Protein AF-A0A2S7Q384-F1 (afdb_monomer_lite)

Structure (mmCIF, N/CA/C/O backbone):
data_AF-A0A2S7Q384-F1
#
_entry.id   AF-A0A2S7Q384-F1
#
loop_
_atom_site.group_PDB
_atom_site.id
_atom_site.type_symbol
_atom_site.label_atom_id
_atom_site.label_alt_id
_atom_site.label_comp_id
_atom_site.label_asym_id
_atom_site.label_entity_id
_atom_site.label_seq_id
_atom_site.pdbx_PDB_ins_code
_atom_site.Cartn_x
_atom_site.Cartn_y
_atom_site.Cartn_z
_atom_site.occupancy
_atom_site.B_iso_or_equiv
_atom_site.auth_seq_id
_atom_site.auth_comp_id
_atom_site.auth_asym_id
_atom_site.auth_atom_id
_atom_site.pdbx_PDB_model_num
ATOM 1 N N . MET A 1 1 ? -11.578 34.210 -74.629 1.00 34.97 1 MET A N 1
ATOM 2 C CA . MET A 1 1 ? -10.850 32.999 -74.192 1.00 34.97 1 MET A CA 1
ATOM 3 C C . MET A 1 1 ? -10.971 32.936 -72.674 1.00 34.97 1 MET A C 1
ATOM 5 O O . MET A 1 1 ? -10.303 33.712 -72.019 1.00 34.97 1 MET A O 1
ATOM 9 N N . ALA A 1 2 ? -11.905 32.244 -72.019 1.00 35.28 2 ALA A N 1
ATOM 10 C CA . ALA A 1 2 ? -12.585 30.982 -72.323 1.00 35.28 2 ALA A CA 1
ATOM 11 C C . ALA A 1 2 ? -11.613 29.842 -72.667 1.00 35.28 2 ALA A C 1
ATOM 13 O O . ALA A 1 2 ? -10.818 30.012 -73.586 1.00 35.28 2 ALA A O 1
ATOM 14 N N . ALA A 1 3 ? -11.792 28.702 -71.980 1.00 29.25 3 ALA A N 1
ATOM 15 C CA . ALA A 1 3 ? -11.009 27.453 -72.006 1.00 29.25 3 ALA A CA 1
ATOM 16 C C . ALA A 1 3 ? -9.725 27.509 -71.153 1.00 29.25 3 ALA A C 1
ATOM 18 O O . ALA A 1 3 ? -8.989 28.478 -71.227 1.00 29.25 3 ALA A O 1
ATOM 19 N N . ALA A 1 4 ? -9.354 26.548 -70.310 1.00 38.50 4 ALA A N 1
ATOM 20 C CA . ALA A 1 4 ? -9.894 25.260 -69.875 1.00 38.50 4 ALA A CA 1
ATOM 21 C C . ALA A 1 4 ? -9.127 24.929 -68.570 1.00 38.50 4 ALA A C 1
ATOM 23 O O . ALA A 1 4 ? -7.940 25.213 -68.480 1.00 38.50 4 ALA A O 1
ATOM 24 N N . LEU A 1 5 ? -9.753 24.466 -67.489 1.00 33.03 5 LEU A N 1
ATOM 25 C CA . LEU A 1 5 ? -9.789 23.041 -67.151 1.00 33.03 5 LEU A CA 1
ATOM 26 C C . LEU A 1 5 ? -10.825 22.831 -66.035 1.00 33.03 5 LEU A C 1
ATOM 28 O O . LEU A 1 5 ? -10.629 23.214 -64.884 1.00 33.03 5 LEU A O 1
ATOM 32 N N . LYS A 1 6 ? -11.954 22.228 -66.409 1.00 38.75 6 LYS A N 1
ATOM 33 C CA . LYS A 1 6 ? -12.911 21.575 -65.510 1.00 38.75 6 LYS A CA 1
ATOM 34 C C . LYS A 1 6 ? -12.649 20.064 -65.551 1.00 38.75 6 LYS A C 1
ATOM 36 O O . LYS A 1 6 ? -12.273 19.543 -66.597 1.00 38.75 6 LYS A O 1
ATOM 41 N N . SER A 1 7 ? -13.039 19.393 -64.465 1.00 39.50 7 SER A N 1
ATOM 42 C CA . SER A 1 7 ? -13.135 17.934 -64.244 1.00 39.50 7 SER A CA 1
ATOM 43 C C . SER A 1 7 ? -11.845 17.288 -63.714 1.00 39.50 7 SER A C 1
ATOM 45 O O . SER A 1 7 ? -10.774 17.531 -64.241 1.00 39.50 7 SER A O 1
ATOM 47 N N . ALA A 1 8 ? -11.864 16.524 -62.620 1.00 41.62 8 ALA A N 1
ATOM 48 C CA . ALA A 1 8 ? -12.876 15.539 -62.256 1.00 41.62 8 ALA A CA 1
ATOM 49 C C . ALA A 1 8 ? -13.201 15.519 -60.748 1.00 41.62 8 ALA A C 1
ATOM 51 O O . ALA A 1 8 ? -12.332 15.298 -59.912 1.00 41.62 8 ALA A O 1
ATOM 52 N N . LEU A 1 9 ? -14.485 15.667 -60.419 1.00 40.91 9 LEU A N 1
ATOM 53 C CA . LEU A 1 9 ? -15.070 15.123 -59.194 1.00 40.91 9 LEU A CA 1
ATOM 54 C C . LEU A 1 9 ? -16.281 14.267 -59.615 1.00 40.91 9 LEU A C 1
ATOM 56 O O . LEU A 1 9 ? -17.056 14.726 -60.462 1.00 40.91 9 LEU A O 1
ATOM 60 N N . PRO A 1 10 ? -16.437 13.037 -59.087 1.00 40.50 10 PRO A N 1
ATOM 61 C CA . PRO A 1 10 ? -17.539 12.135 -59.425 1.00 40.50 10 PRO A CA 1
ATOM 62 C C . PRO A 1 10 ? -18.911 12.782 -59.185 1.00 40.50 10 PRO A C 1
ATOM 64 O O . PRO A 1 10 ? -19.118 13.483 -58.193 1.00 40.50 10 PRO A O 1
ATOM 67 N N . SER A 1 11 ? -19.873 12.522 -60.073 1.00 47.84 11 SER A N 1
ATOM 68 C CA . SER A 1 11 ? -21.216 13.131 -60.079 1.00 47.84 11 SER A CA 1
ATOM 69 C C . SER A 1 11 ? -22.083 12.821 -58.850 1.00 47.84 11 SER A C 1
ATOM 71 O O . SER A 1 11 ? -23.156 13.400 -58.712 1.00 47.84 11 SER A O 1
ATOM 73 N N . HIS A 1 12 ? -21.621 11.961 -57.944 1.00 47.84 12 HIS A N 1
ATOM 74 C CA . HIS A 1 12 ? -22.330 11.554 -56.726 1.00 47.84 12 HIS A CA 1
ATOM 75 C C . HIS A 1 12 ? -22.085 12.505 -55.538 1.00 47.84 12 HIS A C 1
ATOM 77 O O . HIS A 1 12 ? -22.701 12.339 -54.493 1.00 47.84 12 HIS A O 1
ATOM 83 N N . LEU A 1 13 ? -21.185 13.491 -55.683 1.00 40.47 13 LEU A N 1
ATOM 84 C CA . LEU A 1 13 ? -20.777 14.420 -54.615 1.00 40.47 13 LEU A CA 1
ATOM 85 C C . LEU A 1 13 ? -21.256 15.867 -54.818 1.00 40.47 13 LEU A C 1
ATOM 87 O O . LEU A 1 13 ? -20.765 16.780 -54.156 1.00 40.47 13 LEU A O 1
ATOM 91 N N . LYS A 1 14 ? -22.216 16.120 -55.716 1.00 37.66 14 LYS A N 1
ATOM 92 C CA . LYS A 1 14 ? -22.874 17.434 -55.746 1.00 37.66 14 LYS A CA 1
ATOM 93 C C . LYS A 1 14 ? -23.915 17.500 -54.624 1.00 37.66 14 LYS A C 1
ATOM 95 O O . LYS A 1 14 ? -24.820 16.667 -54.632 1.00 37.66 14 LYS A O 1
ATOM 100 N N . PRO A 1 15 ? -23.842 18.472 -53.697 1.00 39.16 15 PRO A N 1
ATOM 101 C CA . PRO A 1 15 ? -24.920 18.679 -52.743 1.00 39.16 15 PRO A CA 1
ATOM 102 C C . PRO A 1 15 ? -26.176 19.085 -53.520 1.00 39.16 15 PRO A C 1
ATOM 104 O O . PRO A 1 15 ? -26.143 20.003 -54.344 1.00 39.16 15 PRO A O 1
ATOM 107 N N . SER A 1 16 ? -27.268 18.355 -53.304 1.00 38.81 16 SER A N 1
ATOM 108 C CA . SER A 1 16 ? -28.582 18.686 -53.844 1.00 38.81 16 SER A CA 1
ATOM 109 C C . SER A 1 16 ? -28.988 20.084 -53.380 1.00 38.81 16 SER A C 1
ATOM 111 O O . SER A 1 16 ? -28.884 20.416 -52.200 1.00 38.81 16 SER A O 1
ATOM 113 N N . SER A 1 17 ? -29.435 20.898 -54.331 1.00 37.06 17 SER A N 1
ATOM 114 C CA . SER A 1 17 ? -29.968 22.242 -54.131 1.00 37.06 17 SER A CA 1
ATOM 115 C C . SER A 1 17 ? -31.044 22.291 -53.041 1.00 37.06 17 SER A C 1
ATOM 117 O O . SER A 1 17 ? -31.947 21.457 -53.007 1.00 37.06 17 SER A O 1
ATOM 119 N N . LEU A 1 18 ? -30.923 23.311 -52.194 1.00 35.56 18 LEU A N 1
ATOM 120 C CA . LEU A 1 18 ? -31.801 23.687 -51.089 1.00 35.56 18 LEU A CA 1
ATOM 121 C C . LEU A 1 18 ? -33.293 23.722 -51.465 1.00 35.56 18 LEU A C 1
ATOM 123 O O . LEU A 1 18 ? -33.673 24.333 -52.463 1.00 35.56 18 LEU A O 1
ATOM 127 N N . SER A 1 19 ? -34.131 23.159 -50.591 1.00 32.69 19 SER A N 1
ATOM 128 C CA . SER A 1 19 ? -35.531 23.574 -50.424 1.00 32.69 19 SER A CA 1
ATOM 129 C C . SER A 1 19 ? -35.573 24.682 -49.360 1.00 32.69 19 SER A C 1
ATOM 131 O O . SER A 1 19 ? -34.964 24.501 -48.305 1.00 32.69 19 SER A O 1
ATOM 133 N N . PRO A 1 20 ? -36.236 25.830 -49.584 1.00 39.28 20 PRO A N 1
ATOM 134 C CA . PRO A 1 20 ? -36.119 26.990 -48.703 1.00 39.28 20 PRO A CA 1
ATOM 135 C C . PRO A 1 20 ? -37.174 26.974 -47.586 1.00 39.28 20 PRO A C 1
ATOM 137 O O . PRO A 1 20 ? -37.930 27.927 -47.481 1.00 39.28 20 PRO A O 1
ATOM 140 N N . ASN A 1 21 ? -37.267 25.894 -46.798 1.00 41.91 21 ASN A N 1
ATOM 141 C CA . ASN A 1 21 ? -38.135 25.816 -45.607 1.00 41.91 21 ASN A CA 1
ATOM 142 C C . ASN A 1 21 ? -37.710 24.654 -44.682 1.00 41.91 21 ASN A C 1
ATOM 144 O O . ASN A 1 21 ? -38.293 23.574 -44.733 1.00 41.91 21 ASN A O 1
ATOM 148 N N . GLY A 1 22 ? -36.693 24.865 -43.843 1.00 34.91 22 GLY A N 1
ATOM 149 C CA . GLY A 1 22 ? -36.295 23.916 -42.796 1.00 34.91 22 GLY A CA 1
ATOM 150 C C . GLY A 1 22 ? -35.683 24.647 -41.602 1.00 34.91 22 GLY A C 1
ATOM 151 O O . GLY A 1 22 ? -34.798 25.480 -41.786 1.00 34.91 22 GLY A O 1
ATOM 152 N N . ASP A 1 23 ? -36.207 24.373 -40.407 1.00 36.00 23 ASP A N 1
ATOM 153 C CA . ASP A 1 23 ? -35.893 25.036 -39.137 1.00 36.00 23 ASP A CA 1
ATOM 154 C C . ASP A 1 23 ? -34.387 25.053 -38.780 1.00 36.00 23 ASP A C 1
ATOM 156 O O . ASP A 1 23 ? -33.686 24.066 -39.016 1.00 36.00 23 ASP A O 1
ATOM 160 N N . PRO A 1 24 ? -33.869 26.097 -38.094 1.00 36.78 24 PRO A N 1
ATOM 161 C CA . PRO A 1 24 ? -32.458 26.176 -37.685 1.00 36.78 24 PRO A CA 1
ATOM 162 C C . PRO A 1 24 ? -32.036 25.170 -36.592 1.00 36.78 24 PRO A C 1
ATOM 164 O O . PRO A 1 24 ? -30.887 25.191 -36.150 1.00 36.78 24 PRO A O 1
ATOM 167 N N . ALA A 1 25 ? -32.942 24.311 -36.118 1.00 38.09 25 ALA A N 1
ATOM 168 C CA . ALA A 1 25 ? -32.738 23.446 -34.954 1.00 38.09 25 ALA A CA 1
ATOM 169 C C . ALA A 1 25 ? -32.161 22.049 -35.275 1.00 38.09 25 ALA A C 1
ATOM 171 O O . ALA A 1 25 ? -31.923 21.265 -34.358 1.00 38.09 25 ALA A O 1
ATOM 172 N N . GLU A 1 26 ? -31.893 21.716 -36.543 1.00 33.88 26 GLU A N 1
ATOM 173 C CA . GLU A 1 26 ? -31.463 20.359 -36.936 1.00 33.88 26 GLU A CA 1
ATOM 174 C C . GLU A 1 26 ? -29.933 20.141 -36.966 1.00 33.88 26 GLU A C 1
ATOM 176 O O . GLU A 1 26 ? -29.450 19.085 -37.371 1.00 33.88 26 GLU A O 1
ATOM 181 N N . PHE A 1 27 ? -29.142 21.105 -36.481 1.00 33.69 27 PHE A N 1
ATOM 182 C CA . PHE A 1 27 ? -27.684 20.975 -36.309 1.00 33.69 27 PHE A CA 1
ATOM 183 C C . PHE A 1 27 ? -27.268 20.643 -34.864 1.00 33.69 27 PHE A C 1
ATOM 185 O O . PHE A 1 27 ? -26.170 20.981 -34.415 1.00 33.69 27 PHE A O 1
ATOM 192 N N . ALA A 1 28 ? -28.114 19.929 -34.118 1.00 36.56 28 ALA A N 1
ATOM 193 C CA . ALA A 1 28 ? -27.661 19.245 -32.913 1.00 36.56 28 ALA A CA 1
ATOM 194 C C . ALA A 1 28 ? -26.653 18.157 -33.323 1.00 36.56 28 ALA A C 1
ATOM 196 O O . ALA A 1 28 ? -26.997 17.205 -34.022 1.00 36.56 28 ALA A O 1
ATOM 197 N N . ARG A 1 29 ? -25.386 18.333 -32.922 1.00 39.19 29 ARG A N 1
ATOM 198 C CA . ARG A 1 29 ? -24.268 17.398 -33.126 1.00 39.19 29 ARG A CA 1
ATOM 199 C C . ARG A 1 29 ? -24.720 15.949 -32.898 1.00 39.19 29 ARG A C 1
ATOM 201 O O . ARG A 1 29 ? -24.776 15.490 -31.760 1.00 39.19 29 ARG A O 1
ATOM 208 N N . LYS A 1 30 ? -24.983 15.205 -33.977 1.00 35.94 30 LYS A N 1
ATOM 209 C CA . LYS A 1 30 ? -25.074 13.743 -33.924 1.00 35.94 30 LYS A CA 1
ATOM 210 C C . LYS A 1 30 ? -23.694 13.229 -33.529 1.00 35.94 30 LYS A C 1
ATOM 212 O O . LYS A 1 30 ? -22.782 13.173 -34.350 1.00 35.94 30 LYS A O 1
ATOM 217 N N . HIS A 1 31 ? -23.534 12.897 -32.253 1.00 41.28 31 HIS A N 1
ATOM 218 C CA . HIS A 1 31 ? -22.408 12.115 -31.770 1.00 41.28 31 HIS A CA 1
ATOM 219 C C . HIS A 1 31 ? -22.480 10.766 -32.496 1.00 41.28 31 HIS A C 1
ATOM 221 O O . HIS A 1 31 ? -23.307 9.917 -32.166 1.00 41.28 31 HIS A O 1
ATOM 227 N N . HIS A 1 32 ? -21.678 10.585 -33.546 1.00 44.59 32 HIS A N 1
ATOM 228 C CA . HIS A 1 32 ? -21.517 9.275 -34.161 1.00 44.59 32 HIS A CA 1
ATOM 229 C C . HIS A 1 32 ? -20.889 8.355 -33.110 1.00 44.59 32 HIS A C 1
ATOM 231 O O . HIS A 1 32 ? -19.699 8.454 -32.815 1.00 44.59 32 HIS A O 1
ATOM 237 N N . GLY A 1 33 ? -21.706 7.489 -32.506 1.00 54.97 33 GLY A N 1
ATOM 238 C CA . GLY A 1 33 ? -21.210 6.368 -31.717 1.00 54.97 33 GLY A CA 1
ATOM 239 C C . GLY A 1 33 ? -20.268 5.522 -32.574 1.00 54.97 33 GLY A C 1
ATOM 240 O O . GLY A 1 33 ? -20.494 5.365 -33.778 1.00 54.97 33 GLY A O 1
ATOM 241 N N . LYS A 1 34 ? -19.186 5.015 -31.970 1.00 60.91 34 LYS A N 1
ATOM 242 C CA . LYS A 1 34 ? -18.201 4.170 -32.661 1.00 60.91 34 LYS A CA 1
ATOM 243 C C . LYS A 1 34 ? -18.922 3.015 -33.369 1.00 60.91 34 LYS A C 1
ATOM 245 O O . LYS A 1 34 ? -19.741 2.326 -32.763 1.00 60.91 34 LYS A O 1
ATOM 250 N N . THR A 1 35 ? -18.631 2.799 -34.651 1.00 63.47 35 THR A N 1
ATOM 251 C CA . THR A 1 35 ? -19.214 1.684 -35.410 1.00 63.47 35 THR A CA 1
ATOM 252 C C . THR A 1 35 ? -18.728 0.346 -34.847 1.00 63.47 35 THR A C 1
ATOM 254 O O . THR A 1 35 ? -17.640 0.258 -34.275 1.00 63.47 35 THR A O 1
ATOM 257 N N . GLN A 1 36 ? -19.497 -0.731 -35.039 1.00 59.66 36 GLN A N 1
ATOM 258 C CA . GLN A 1 36 ? -19.074 -2.073 -34.614 1.00 59.66 36 GLN A CA 1
ATOM 259 C C . GLN A 1 36 ? -17.728 -2.490 -35.230 1.00 59.66 36 GLN A C 1
ATOM 261 O O . GLN A 1 36 ? -16.917 -3.124 -34.562 1.00 59.66 36 GLN A O 1
ATOM 266 N N . SER A 1 37 ? -17.450 -2.069 -36.468 1.00 58.56 37 SER A N 1
ATOM 267 C CA . SER A 1 37 ? -16.159 -2.287 -37.128 1.00 58.56 37 SER A CA 1
ATOM 268 C C . SER A 1 37 ? -15.010 -1.523 -36.462 1.00 58.56 37 SER A C 1
ATOM 270 O O . SER A 1 37 ? -13.927 -2.081 -36.301 1.00 58.56 37 SER A O 1
ATOM 272 N N . HIS A 1 38 ? -15.243 -0.285 -36.012 1.00 60.91 38 HIS A N 1
ATOM 273 C CA . HIS A 1 38 ? -14.255 0.498 -35.266 1.00 60.91 38 HIS A CA 1
ATOM 274 C C . HIS A 1 38 ? -13.953 -0.136 -33.904 1.00 60.91 38 HIS A C 1
ATOM 276 O O . HIS A 1 38 ? -12.792 -0.271 -33.529 1.00 60.91 38 HIS A O 1
ATOM 282 N N . MET A 1 39 ? -14.987 -0.600 -33.194 1.00 60.81 39 MET A N 1
ATOM 283 C CA . MET A 1 39 ? -14.816 -1.304 -31.920 1.00 60.81 39 MET A CA 1
ATOM 284 C C . MET A 1 39 ? -14.080 -2.643 -32.091 1.00 60.81 39 MET A C 1
ATOM 286 O O . MET A 1 39 ? -13.195 -2.962 -31.302 1.00 60.81 39 MET A O 1
ATOM 290 N N . ALA A 1 40 ? -14.386 -3.418 -33.137 1.00 60.59 40 ALA A N 1
ATOM 291 C CA . ALA A 1 40 ? -13.696 -4.678 -33.428 1.00 60.59 40 ALA A CA 1
ATOM 292 C C . ALA A 1 40 ? -12.212 -4.472 -33.791 1.00 60.59 40 ALA A C 1
ATOM 294 O O . ALA A 1 40 ? -11.350 -5.240 -33.353 1.00 60.59 40 ALA A O 1
ATOM 295 N N . PHE A 1 41 ? -11.897 -3.415 -34.544 1.00 61.69 41 PHE A N 1
ATOM 296 C CA . PHE A 1 41 ? -10.522 -3.039 -34.873 1.00 61.69 41 PHE A CA 1
ATOM 297 C C . PHE A 1 41 ? -9.731 -2.578 -33.634 1.00 61.69 41 PHE A C 1
ATOM 299 O O . PHE A 1 41 ? -8.599 -3.017 -33.421 1.00 61.69 41 PHE A O 1
ATOM 306 N N . GLU A 1 42 ? -10.330 -1.754 -32.770 1.00 65.50 42 GLU A N 1
ATOM 307 C CA . GLU A 1 42 ? -9.724 -1.339 -31.494 1.00 65.50 42 GLU A CA 1
ATOM 308 C C . GLU A 1 42 ? -9.506 -2.533 -30.544 1.00 65.50 42 GLU A C 1
ATOM 310 O O . GLU A 1 42 ? -8.449 -2.658 -29.924 1.00 65.50 42 GLU A O 1
ATOM 315 N N . ASN A 1 43 ? -10.448 -3.474 -30.481 1.00 70.69 43 ASN A N 1
ATOM 316 C CA . ASN A 1 43 ? -10.307 -4.684 -29.663 1.00 70.69 43 ASN A CA 1
ATOM 317 C C . ASN A 1 43 ? -9.204 -5.622 -30.186 1.00 70.69 43 ASN A C 1
ATOM 319 O O . ASN A 1 43 ? -8.472 -6.235 -29.411 1.00 70.69 43 ASN A O 1
ATOM 323 N N . THR A 1 44 ? -9.040 -5.718 -31.506 1.00 73.75 44 THR A N 1
ATOM 324 C CA . THR A 1 44 ? -7.972 -6.533 -32.103 1.00 73.75 44 THR A CA 1
ATOM 325 C C . THR A 1 44 ? -6.598 -5.896 -31.868 1.00 73.75 44 THR A C 1
ATOM 327 O O . THR A 1 44 ? -5.659 -6.583 -31.466 1.00 73.75 44 THR A O 1
ATOM 330 N N . SER A 1 45 ? -6.472 -4.576 -32.044 1.00 76.69 45 SER A N 1
ATOM 331 C CA . SER A 1 45 ? -5.203 -3.862 -31.833 1.00 76.69 45 SER A CA 1
ATOM 332 C C . SER A 1 45 ? -4.757 -3.859 -30.367 1.00 76.69 45 SER A C 1
ATOM 334 O O . SER A 1 45 ? -3.577 -4.065 -30.083 1.00 76.69 45 SER A O 1
ATOM 336 N N . THR A 1 46 ? -5.694 -3.725 -29.424 1.00 83.25 46 THR A N 1
ATOM 337 C CA . THR A 1 46 ? -5.417 -3.862 -27.983 1.00 83.25 46 THR A CA 1
ATOM 338 C C . THR A 1 46 ? -4.946 -5.267 -27.610 1.00 83.25 46 THR A C 1
ATOM 340 O O . THR A 1 46 ? -3.993 -5.401 -26.841 1.00 83.25 46 THR A O 1
ATOM 343 N N . SER A 1 47 ? -5.537 -6.317 -28.191 1.00 84.25 47 SER A N 1
ATOM 344 C CA . SER A 1 47 ? -5.091 -7.698 -27.968 1.00 84.25 47 SER A CA 1
ATOM 345 C C . SER A 1 47 ? -3.663 -7.942 -28.471 1.00 84.25 47 SER A C 1
ATOM 347 O O . SER A 1 47 ? -2.875 -8.600 -27.789 1.00 84.25 47 SER A O 1
ATOM 349 N N . VAL A 1 48 ? -3.305 -7.403 -29.642 1.00 88.50 48 VAL A N 1
ATOM 350 C CA . VAL A 1 48 ? -1.946 -7.536 -30.199 1.00 88.50 48 VAL A CA 1
ATOM 351 C C . VAL A 1 48 ? -0.926 -6.806 -29.325 1.00 88.50 48 VAL A C 1
ATOM 353 O O . VAL A 1 48 ? 0.094 -7.392 -28.964 1.00 88.50 48 VAL A O 1
ATOM 356 N N . ALA A 1 49 ? -1.220 -5.567 -28.922 1.00 89.25 49 ALA A N 1
ATOM 357 C CA . ALA A 1 49 ? -0.346 -4.792 -28.039 1.00 89.25 49 ALA A CA 1
ATOM 358 C C . ALA A 1 49 ? -0.130 -5.489 -26.683 1.00 89.25 49 ALA A C 1
ATOM 360 O O . ALA A 1 49 ? 0.993 -5.548 -26.184 1.00 89.25 49 ALA A O 1
ATOM 361 N N . ALA A 1 50 ? -1.183 -6.080 -26.107 1.00 91.75 50 ALA A N 1
ATOM 362 C CA . ALA A 1 50 ? -1.070 -6.863 -24.880 1.00 91.75 50 ALA A CA 1
ATOM 363 C C . ALA A 1 50 ? -0.176 -8.102 -25.067 1.00 91.75 50 ALA A C 1
ATOM 365 O O . ALA A 1 50 ? 0.680 -8.370 -24.228 1.00 91.75 50 ALA A O 1
ATOM 366 N N . SER A 1 51 ? -0.315 -8.841 -26.172 1.00 93.75 51 SER A N 1
ATOM 367 C CA . SER A 1 51 ? 0.548 -10.000 -26.443 1.00 93.75 51 SER A CA 1
ATOM 368 C C . SER A 1 51 ? 2.019 -9.606 -26.606 1.00 93.75 51 SER A C 1
ATOM 370 O O . SER A 1 51 ? 2.890 -10.267 -26.043 1.00 93.75 51 SER A O 1
ATOM 372 N N . GLN A 1 52 ? 2.302 -8.512 -27.319 1.00 94.44 52 GLN A N 1
ATOM 373 C CA . GLN A 1 52 ? 3.667 -8.001 -27.466 1.00 94.44 52 GLN A CA 1
ATOM 374 C C . GLN A 1 52 ? 4.268 -7.589 -26.119 1.00 94.44 52 GLN A C 1
ATOM 376 O O . GLN A 1 52 ? 5.408 -7.948 -25.827 1.00 94.44 52 GLN A O 1
ATOM 381 N N . MET A 1 53 ? 3.488 -6.904 -25.277 1.00 95.38 53 MET A N 1
ATOM 382 C CA . MET A 1 53 ? 3.907 -6.550 -23.922 1.00 95.38 53 MET A CA 1
ATOM 383 C C . MET A 1 53 ? 4.211 -7.797 -23.086 1.00 95.38 53 MET A C 1
ATOM 385 O O . MET A 1 53 ? 5.273 -7.871 -22.482 1.00 95.38 53 MET A O 1
ATOM 389 N N . ARG A 1 54 ? 3.329 -8.807 -23.092 1.00 95.62 54 ARG A N 1
ATOM 390 C CA . ARG A 1 54 ? 3.541 -10.069 -22.362 1.00 95.62 54 ARG A CA 1
ATOM 391 C C . ARG A 1 54 ? 4.871 -10.720 -22.744 1.00 95.62 54 ARG A C 1
ATOM 393 O O . ARG A 1 54 ? 5.644 -11.087 -21.868 1.00 95.62 54 ARG A O 1
ATOM 400 N N . ASN A 1 55 ? 5.156 -10.810 -24.041 1.00 95.44 55 ASN A N 1
ATOM 401 C CA . ASN A 1 55 ? 6.404 -11.394 -24.529 1.00 95.44 55 ASN A CA 1
ATOM 402 C C . ASN A 1 55 ? 7.627 -10.575 -24.087 1.00 95.44 55 ASN A C 1
ATOM 404 O O . ASN A 1 55 ? 8.630 -11.149 -23.676 1.00 95.44 55 ASN A O 1
ATOM 408 N N . ALA A 1 56 ? 7.543 -9.242 -24.131 1.00 95.81 56 ALA A N 1
ATOM 409 C CA . ALA A 1 56 ? 8.626 -8.372 -23.677 1.00 95.81 56 ALA A CA 1
ATOM 410 C C . ALA A 1 56 ? 8.902 -8.517 -22.170 1.00 95.81 56 ALA A C 1
ATOM 412 O O . ALA A 1 56 ? 10.060 -8.549 -21.766 1.00 95.81 56 ALA A O 1
ATOM 413 N N . LEU A 1 57 ? 7.853 -8.639 -21.353 1.00 96.19 57 LEU A N 1
ATOM 414 C CA . LEU A 1 57 ? 7.972 -8.835 -19.907 1.00 96.19 57 LEU A CA 1
ATOM 415 C C . LEU A 1 57 ? 8.539 -10.215 -19.553 1.00 96.19 57 LEU A C 1
ATOM 417 O O . LEU A 1 57 ? 9.394 -10.302 -18.680 1.00 96.19 57 LEU A O 1
ATOM 421 N N . ASN A 1 58 ? 8.135 -11.270 -20.266 1.00 95.19 58 ASN A N 1
ATOM 422 C CA . ASN A 1 58 ? 8.720 -12.603 -20.091 1.00 95.19 58 ASN A CA 1
ATOM 423 C C . ASN A 1 58 ? 10.220 -12.594 -20.421 1.00 95.19 58 ASN A C 1
ATOM 425 O O . ASN A 1 58 ? 11.027 -13.054 -19.622 1.00 95.19 58 ASN A O 1
ATOM 429 N N . ASN A 1 59 ? 10.602 -11.982 -21.548 1.00 94.94 59 ASN A N 1
ATOM 430 C CA . ASN A 1 59 ? 12.011 -11.843 -21.920 1.00 94.94 59 ASN A CA 1
ATOM 431 C C . ASN A 1 59 ? 12.807 -11.056 -20.869 1.00 94.94 59 ASN A C 1
ATOM 433 O O . ASN A 1 59 ? 13.961 -11.382 -20.615 1.00 94.94 59 ASN A O 1
ATOM 437 N N . LEU A 1 60 ? 12.203 -10.028 -20.261 1.00 94.75 60 LEU A N 1
ATOM 438 C CA . LEU A 1 60 ? 12.811 -9.286 -19.156 1.00 94.75 60 LEU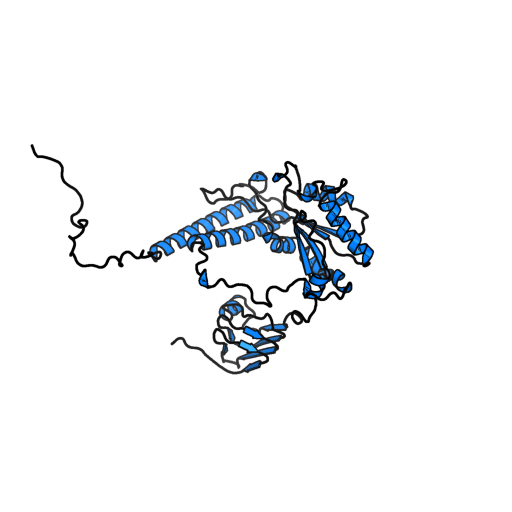 A CA 1
ATOM 439 C C . LEU A 1 60 ? 13.014 -10.179 -17.929 1.00 94.75 60 LEU A C 1
ATOM 441 O O . LEU A 1 60 ? 14.109 -10.192 -17.371 1.00 94.75 60 LEU A O 1
ATOM 445 N N . ALA A 1 61 ? 11.996 -10.941 -17.528 1.00 94.56 61 ALA A N 1
ATOM 446 C CA . ALA A 1 61 ? 12.085 -11.853 -16.390 1.00 94.56 61 ALA A CA 1
ATOM 447 C C . ALA A 1 61 ? 13.121 -12.968 -16.601 1.00 94.56 61 ALA A C 1
ATOM 449 O O . ALA A 1 61 ? 13.809 -13.362 -15.661 1.00 94.56 61 ALA A O 1
ATOM 450 N N . ASP A 1 62 ? 13.311 -13.419 -17.840 1.00 94.62 62 ASP A N 1
ATOM 451 C CA . ASP A 1 62 ? 14.332 -14.407 -18.194 1.00 94.62 62 ASP A CA 1
ATOM 452 C C . ASP A 1 62 ? 15.770 -13.888 -18.076 1.00 94.62 62 ASP A C 1
ATOM 454 O O . ASP A 1 62 ? 16.699 -14.691 -18.023 1.00 94.62 62 ASP A O 1
ATOM 458 N N . THR A 1 63 ? 15.975 -12.569 -17.979 1.00 94.94 63 THR A N 1
ATOM 459 C CA . THR A 1 63 ? 17.308 -12.004 -17.709 1.00 94.94 63 THR A CA 1
ATOM 460 C C . THR A 1 63 ? 17.737 -12.120 -16.245 1.00 94.94 63 THR A C 1
ATOM 462 O O . THR A 1 63 ? 18.916 -11.937 -15.947 1.00 94.94 63 THR A O 1
ATOM 465 N N . VAL A 1 64 ? 16.815 -12.439 -15.328 1.00 94.88 64 VAL A N 1
ATOM 466 C CA . VAL A 1 64 ? 17.125 -12.597 -13.902 1.00 94.88 64 VAL A CA 1
ATOM 467 C C . VAL A 1 64 ? 17.780 -13.956 -13.666 1.00 94.88 64 VAL A C 1
ATOM 469 O O . VAL A 1 64 ? 17.197 -14.998 -13.962 1.00 94.88 64 VAL A O 1
ATOM 472 N N . SER A 1 65 ? 19.001 -13.941 -13.131 1.00 92.31 65 SER A N 1
ATOM 473 C CA . SER A 1 65 ? 19.786 -15.164 -12.905 1.00 92.31 65 SER A CA 1
ATOM 474 C C . SER A 1 65 ? 19.423 -15.881 -11.602 1.00 92.31 65 SER A C 1
ATOM 476 O O . SER A 1 65 ? 19.436 -17.110 -11.560 1.00 92.31 65 SER A O 1
ATOM 478 N N . ASP A 1 66 ? 19.107 -15.129 -10.545 1.00 94.56 66 ASP A N 1
ATOM 479 C CA . ASP A 1 66 ? 18.760 -15.693 -9.239 1.00 94.56 66 ASP A CA 1
ATOM 480 C C . ASP A 1 66 ? 17.305 -16.212 -9.216 1.00 94.56 66 ASP A C 1
ATOM 482 O O . ASP A 1 66 ? 16.390 -15.443 -9.518 1.00 94.56 66 ASP A O 1
ATOM 486 N N . PRO A 1 67 ? 17.048 -17.489 -8.862 1.00 93.50 67 PRO A N 1
ATOM 487 C CA . PRO A 1 67 ? 15.700 -18.060 -8.889 1.00 93.50 67 PRO A CA 1
ATOM 488 C C . PRO A 1 67 ? 14.697 -17.388 -7.944 1.00 93.50 67 PRO A C 1
ATOM 490 O O . PRO A 1 67 ? 13.517 -17.278 -8.288 1.00 93.50 67 PRO A O 1
ATOM 493 N N . GLU A 1 68 ? 15.131 -16.950 -6.758 1.00 91.19 68 GLU A N 1
ATOM 494 C CA . GLU A 1 68 ? 14.238 -16.304 -5.788 1.00 91.19 68 GLU A CA 1
ATOM 495 C C . GLU A 1 68 ? 13.858 -14.896 -6.251 1.00 91.19 68 GLU A C 1
ATOM 497 O O . GLU A 1 68 ? 12.672 -14.560 -6.323 1.00 91.19 68 GLU A O 1
ATOM 502 N N . GLN A 1 69 ? 14.849 -14.106 -6.667 1.00 90.31 69 GLN A N 1
ATOM 503 C CA . GLN A 1 69 ? 14.640 -12.790 -7.261 1.00 90.31 69 GLN A CA 1
ATOM 504 C C . GLN A 1 69 ? 13.812 -12.871 -8.545 1.00 90.31 69 GLN A C 1
ATOM 506 O O . GLN A 1 69 ? 12.944 -12.025 -8.761 1.00 90.31 69 GLN A O 1
ATOM 511 N N . LYS A 1 70 ? 14.022 -13.905 -9.372 1.00 94.19 70 LYS A N 1
ATOM 512 C CA . LYS A 1 70 ? 13.238 -14.129 -10.590 1.00 94.19 70 LYS A CA 1
ATOM 513 C C . LYS A 1 70 ? 11.760 -14.293 -10.261 1.00 94.19 70 LYS A C 1
ATOM 515 O O . LYS A 1 70 ? 10.939 -13.620 -10.869 1.00 94.19 70 LYS A O 1
ATOM 520 N N . LYS A 1 71 ? 11.416 -15.109 -9.264 1.00 92.75 71 LYS A N 1
ATOM 521 C CA . LYS A 1 71 ? 10.020 -15.329 -8.855 1.00 92.75 71 LYS A CA 1
ATOM 522 C C . LYS A 1 71 ? 9.339 -14.046 -8.359 1.00 92.75 71 LYS A C 1
ATOM 524 O O . LYS A 1 71 ? 8.177 -13.789 -8.686 1.00 92.75 71 LYS A O 1
ATOM 529 N N . LEU A 1 72 ? 10.047 -13.240 -7.566 1.00 90.31 72 LEU A N 1
ATOM 530 C CA . LEU A 1 72 ? 9.538 -11.942 -7.106 1.00 90.31 72 LEU A CA 1
ATOM 531 C C . LEU A 1 72 ? 9.319 -10.995 -8.289 1.00 90.31 72 LEU A C 1
ATOM 533 O O . LEU A 1 72 ? 8.241 -10.425 -8.438 1.00 90.31 72 LEU A O 1
ATOM 537 N N . PHE A 1 73 ? 10.308 -10.899 -9.173 1.00 94.31 73 PHE A N 1
ATOM 538 C CA . PHE A 1 73 ? 10.251 -10.040 -10.347 1.00 94.31 73 PHE A CA 1
ATOM 539 C C . PHE A 1 73 ? 9.165 -10.477 -11.347 1.00 94.31 73 PHE A C 1
ATOM 541 O O . PHE A 1 73 ? 8.460 -9.636 -11.895 1.00 94.31 73 PHE A O 1
ATOM 548 N N . GLU A 1 74 ? 8.948 -11.780 -11.543 1.00 95.31 74 GLU A N 1
ATOM 549 C CA . GLU A 1 74 ? 7.831 -12.317 -12.336 1.00 95.31 74 GLU A CA 1
ATOM 550 C C . GLU A 1 74 ? 6.476 -11.863 -11.781 1.00 95.31 74 GLU A C 1
ATOM 552 O O . GLU A 1 74 ? 5.608 -11.441 -12.545 1.00 95.31 74 GLU A O 1
ATOM 557 N N . THR A 1 75 ? 6.324 -11.869 -10.453 1.00 93.44 75 THR A N 1
ATOM 558 C CA . THR A 1 75 ? 5.112 -11.376 -9.783 1.00 93.44 75 THR A CA 1
ATOM 559 C C . THR A 1 75 ? 4.906 -9.880 -10.048 1.00 93.44 75 THR A C 1
ATOM 561 O O . THR A 1 75 ? 3.801 -9.452 -10.388 1.00 93.44 75 THR A O 1
ATOM 564 N N . GLU A 1 76 ? 5.971 -9.071 -9.977 1.00 94.44 76 GLU A N 1
ATOM 565 C CA . GLU A 1 76 ? 5.910 -7.648 -10.340 1.00 94.44 76 GLU A CA 1
ATOM 566 C C . GLU A 1 76 ? 5.507 -7.450 -11.810 1.00 94.44 76 GLU A C 1
ATOM 568 O O . GLU A 1 76 ? 4.672 -6.594 -12.115 1.00 94.44 76 GLU A O 1
ATOM 573 N N . MET A 1 77 ? 6.067 -8.247 -12.727 1.00 96.56 77 MET A N 1
ATOM 574 C CA . MET A 1 77 ? 5.762 -8.168 -14.158 1.00 96.56 77 MET A CA 1
ATOM 575 C C . MET A 1 77 ? 4.322 -8.593 -14.467 1.00 96.56 77 MET A C 1
ATOM 577 O O . MET A 1 77 ? 3.677 -7.989 -15.328 1.00 96.56 77 MET A O 1
ATOM 581 N N . ASP A 1 78 ? 3.787 -9.585 -13.757 1.00 94.62 78 ASP A N 1
ATOM 582 C CA . ASP A 1 78 ? 2.388 -10.001 -13.864 1.00 94.62 78 ASP A CA 1
ATOM 583 C C . ASP A 1 78 ? 1.431 -8.906 -13.381 1.00 94.62 78 ASP A C 1
ATOM 585 O O . ASP A 1 78 ? 0.464 -8.573 -14.081 1.00 94.62 78 ASP A O 1
ATOM 589 N N . ASN A 1 79 ? 1.735 -8.281 -12.242 1.00 94.25 79 ASN A N 1
ATOM 590 C CA . ASN A 1 79 ? 0.951 -7.170 -11.707 1.00 94.25 79 ASN A CA 1
ATOM 591 C C . ASN A 1 79 ? 0.992 -5.949 -12.645 1.00 94.25 79 ASN A C 1
ATOM 593 O O . ASN A 1 79 ? -0.050 -5.365 -12.973 1.00 94.25 79 ASN A O 1
ATOM 597 N N . PHE A 1 80 ? 2.170 -5.617 -13.180 1.00 96.56 80 PHE A N 1
ATOM 598 C CA . PHE A 1 80 ? 2.312 -4.587 -14.207 1.00 96.56 80 PHE A CA 1
ATOM 599 C C . PHE A 1 80 ? 1.515 -4.924 -15.474 1.00 96.56 80 PHE A C 1
ATOM 601 O O . PHE A 1 80 ? 0.832 -4.060 -16.030 1.00 96.56 80 PHE A O 1
ATOM 608 N N . PHE A 1 81 ? 1.546 -6.178 -15.930 1.00 96.19 81 PHE A N 1
ATOM 609 C CA . PHE A 1 81 ? 0.791 -6.607 -17.104 1.00 96.19 81 PHE A CA 1
ATOM 610 C C . PHE A 1 81 ? -0.722 -6.461 -16.899 1.00 96.19 81 PHE A C 1
ATOM 612 O O . PHE A 1 81 ? -1.427 -5.997 -17.802 1.00 96.19 81 PHE A O 1
ATOM 619 N N . ALA A 1 82 ? -1.230 -6.800 -15.711 1.00 94.31 82 ALA A N 1
ATOM 620 C CA . ALA A 1 82 ? -2.630 -6.591 -15.355 1.00 94.31 82 ALA A CA 1
ATOM 621 C C . ALA A 1 82 ? -3.011 -5.100 -15.420 1.00 94.31 82 ALA A C 1
ATOM 623 O O . ALA A 1 82 ? -4.037 -4.746 -16.016 1.00 94.31 82 ALA A O 1
ATOM 624 N N . LEU A 1 83 ? -2.152 -4.219 -14.893 1.00 94.38 83 LEU A N 1
ATOM 625 C CA . LEU A 1 83 ? -2.324 -2.768 -14.976 1.00 94.38 83 LEU A CA 1
ATOM 626 C C . LEU A 1 83 ? -2.306 -2.266 -16.429 1.00 94.38 83 LEU A C 1
ATOM 628 O O . LEU A 1 83 ? -3.185 -1.498 -16.826 1.00 94.38 83 LEU A O 1
ATOM 632 N N . PHE A 1 84 ? -1.349 -2.721 -17.239 1.00 94.75 84 PHE A N 1
ATOM 633 C CA . PHE A 1 84 ? -1.228 -2.340 -18.646 1.00 94.75 84 PHE A CA 1
ATOM 634 C C . PHE A 1 84 ? -2.442 -2.789 -19.468 1.00 94.75 84 PHE A C 1
ATOM 636 O O . PHE A 1 84 ? -2.984 -2.023 -20.267 1.00 94.75 84 PHE A O 1
ATOM 643 N N . ARG A 1 85 ? -2.936 -4.009 -19.233 1.00 92.50 85 ARG A N 1
ATOM 644 C CA . ARG A 1 85 ? -4.152 -4.514 -19.879 1.00 92.50 85 ARG A CA 1
ATOM 645 C C . ARG A 1 85 ? -5.372 -3.673 -19.509 1.00 92.50 85 ARG A C 1
ATOM 647 O O . ARG A 1 85 ? -6.172 -3.351 -20.388 1.00 92.50 85 ARG A O 1
ATOM 654 N N . ARG A 1 86 ? -5.509 -3.287 -18.234 1.00 91.06 86 ARG A N 1
ATOM 655 C CA . ARG A 1 86 ? -6.565 -2.363 -17.791 1.00 91.06 86 ARG A CA 1
ATOM 656 C C . ARG A 1 86 ? -6.449 -1.016 -18.506 1.00 91.06 86 ARG A C 1
ATOM 658 O O . ARG A 1 86 ? -7.436 -0.560 -19.069 1.00 91.06 86 ARG A O 1
ATOM 665 N N . TYR A 1 87 ? -5.245 -0.451 -18.585 1.00 90.88 87 TYR A N 1
ATOM 666 C CA . TYR A 1 87 ? -4.983 0.788 -19.322 1.00 90.88 87 TYR A CA 1
ATOM 667 C C . TYR A 1 87 ? -5.424 0.710 -20.794 1.00 90.88 87 TYR A C 1
ATOM 669 O O . TYR A 1 87 ? -6.098 1.619 -21.276 1.00 90.88 87 TYR A O 1
ATOM 677 N N . LEU A 1 88 ? -5.092 -0.372 -21.508 1.00 89.94 88 LEU A N 1
ATOM 678 C CA . LEU A 1 88 ? -5.509 -0.552 -22.904 1.00 89.94 88 LEU A CA 1
ATOM 679 C C . LEU A 1 88 ? -7.034 -0.637 -23.049 1.00 89.94 88 LEU A C 1
ATOM 681 O O . LEU A 1 88 ? -7.601 0.004 -23.936 1.00 89.94 88 LEU A O 1
ATOM 685 N N . ASN A 1 89 ? -7.694 -1.389 -22.165 1.00 86.94 89 ASN A N 1
ATOM 686 C CA . ASN A 1 89 ? -9.151 -1.524 -22.161 1.00 86.94 89 ASN A CA 1
ATOM 687 C C . ASN A 1 89 ? -9.846 -0.180 -21.904 1.00 86.94 89 ASN A C 1
ATOM 689 O O . ASN A 1 89 ? -10.807 0.165 -22.591 1.00 86.94 89 ASN A O 1
ATOM 693 N N . ASP A 1 90 ? -9.351 0.583 -20.936 1.00 85.81 90 ASP A N 1
ATOM 694 C CA . ASP A 1 90 ? -9.901 1.885 -20.556 1.00 85.81 90 ASP A CA 1
ATOM 695 C C . ASP A 1 90 ? -9.671 2.927 -21.660 1.00 85.81 90 ASP A C 1
ATOM 697 O O . ASP A 1 90 ? -10.570 3.691 -22.021 1.00 85.81 90 ASP A O 1
ATOM 701 N N . LYS A 1 91 ? -8.499 2.893 -22.305 1.00 84.06 91 LYS A N 1
ATOM 702 C CA . LYS A 1 91 ? -8.192 3.728 -23.471 1.0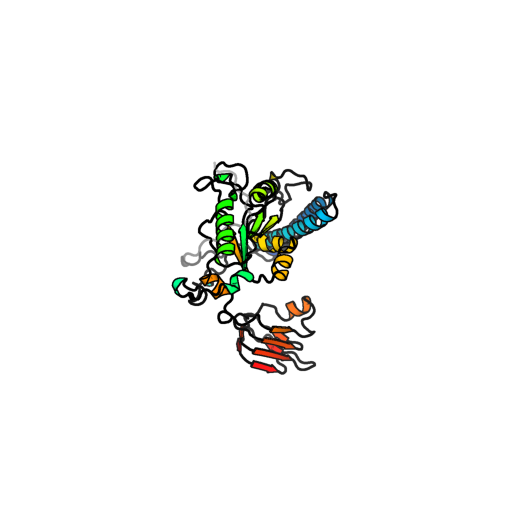0 84.06 91 LYS A CA 1
ATOM 703 C C . LYS A 1 91 ? -9.115 3.431 -24.656 1.00 84.06 91 LYS A C 1
ATOM 705 O O . LYS A 1 91 ? -9.581 4.371 -25.297 1.00 84.06 91 LYS A O 1
ATOM 710 N N . ALA A 1 92 ? -9.402 2.158 -24.937 1.00 82.50 92 ALA A N 1
ATOM 711 C CA . ALA A 1 92 ? -10.303 1.762 -26.022 1.00 82.50 92 ALA A CA 1
ATOM 712 C C . ALA A 1 92 ? -11.754 2.205 -25.766 1.00 82.50 92 ALA A C 1
ATOM 714 O O . ALA A 1 92 ? -12.429 2.701 -26.674 1.00 82.50 92 ALA A O 1
ATOM 715 N N . LYS A 1 93 ? -12.218 2.092 -24.514 1.00 80.12 93 LYS A N 1
ATOM 716 C CA . LYS A 1 93 ? -13.539 2.582 -24.086 1.00 80.12 93 LYS A CA 1
ATOM 717 C C . LYS A 1 93 ? -13.648 4.108 -24.135 1.00 80.12 93 LYS A C 1
ATOM 719 O O . LYS A 1 93 ? -14.739 4.622 -24.356 1.00 80.12 93 LYS A O 1
ATOM 724 N N . GLY A 1 94 ? -12.521 4.810 -23.998 1.00 72.44 94 GLY A N 1
ATOM 725 C CA . GLY A 1 94 ? -12.471 6.256 -23.841 1.00 72.44 94 GLY A CA 1
ATOM 726 C C . GLY A 1 94 ? -12.825 6.615 -22.402 1.00 72.44 94 GLY A C 1
ATOM 727 O O . GLY A 1 94 ? -13.978 6.496 -22.000 1.00 72.44 94 GLY A O 1
ATOM 728 N N . ASN A 1 95 ? -11.829 7.045 -21.623 1.00 62.84 95 ASN A N 1
ATOM 729 C CA . ASN A 1 95 ? -11.997 7.479 -20.234 1.00 62.84 95 ASN A CA 1
ATOM 730 C C . ASN A 1 95 ? -12.777 8.795 -20.151 1.00 62.84 95 ASN A C 1
ATOM 732 O O . ASN A 1 95 ? -12.226 9.857 -19.867 1.00 62.84 95 ASN A O 1
ATOM 736 N N . GLN A 1 96 ? -14.076 8.723 -20.395 1.00 60.03 96 GLN A N 1
ATOM 737 C CA . GLN A 1 96 ? -15.014 9.706 -19.899 1.00 60.03 96 GLN A CA 1
ATOM 738 C C . GLN A 1 96 ? -15.663 9.103 -18.659 1.00 60.03 96 GLN A C 1
ATOM 740 O O . GLN A 1 96 ? -16.145 7.967 -18.692 1.00 60.03 96 GLN A O 1
ATOM 745 N N . LEU A 1 97 ? -15.667 9.871 -17.566 1.00 64.75 97 LEU A N 1
ATOM 746 C CA . LEU A 1 97 ? -16.692 9.758 -16.531 1.00 64.75 97 LEU A CA 1
ATOM 747 C C . LEU A 1 97 ? -18.022 9.949 -17.263 1.00 64.75 97 LEU A C 1
ATOM 749 O O . LEU A 1 97 ? -18.487 11.066 -17.450 1.00 64.75 97 LEU A O 1
ATOM 753 N N . SER A 1 98 ? -18.537 8.857 -17.817 1.00 59.00 98 SER A N 1
ATOM 754 C CA . SER A 1 98 ? -19.593 8.865 -18.833 1.00 59.00 98 SER A CA 1
ATOM 755 C C . SER A 1 98 ? -20.940 9.267 -18.249 1.00 59.00 98 SER A C 1
ATOM 757 O O . SER A 1 98 ? -21.889 9.476 -18.992 1.00 59.00 98 SER A O 1
ATOM 759 N N . ASP A 1 99 ? -21.004 9.392 -16.927 1.00 73.62 99 ASP A N 1
ATOM 760 C CA . ASP A 1 99 ? -22.228 9.567 -16.177 1.00 73.62 99 ASP A CA 1
ATOM 761 C C . ASP A 1 99 ? -21.984 10.543 -15.019 1.00 73.62 99 ASP A C 1
ATOM 763 O O . ASP A 1 99 ? -21.944 10.175 -13.844 1.00 73.62 99 ASP A O 1
ATOM 767 N N . TRP A 1 100 ? -21.713 11.803 -15.375 1.00 83.75 100 TRP A N 1
ATOM 768 C CA . TRP A 1 100 ? -21.555 12.896 -14.409 1.00 83.75 100 TRP A CA 1
ATOM 769 C C . TRP A 1 100 ? -22.791 13.031 -13.510 1.00 83.75 100 TRP A C 1
ATOM 771 O O . TRP A 1 100 ? -22.666 13.312 -12.320 1.00 83.75 100 TRP A O 1
ATOM 781 N N . ASP A 1 101 ? -23.966 12.724 -14.059 1.00 87.00 101 ASP A N 1
ATOM 782 C CA . ASP A 1 101 ? -25.255 12.772 -13.370 1.00 87.00 101 ASP A CA 1
ATOM 783 C C . ASP A 1 101 ? -25.375 11.743 -12.230 1.00 87.00 101 ASP A C 1
ATOM 785 O O . ASP A 1 101 ? -26.252 11.858 -11.375 1.00 87.00 101 ASP A O 1
ATOM 789 N N . ARG A 1 102 ? -24.474 10.752 -12.160 1.00 85.06 102 ARG A N 1
ATOM 790 C CA . ARG A 1 102 ? -24.403 9.783 -11.051 1.00 85.06 102 ARG A CA 1
ATOM 791 C C . ARG A 1 102 ? -23.551 10.234 -9.872 1.00 85.06 102 ARG A C 1
ATOM 793 O O . ARG A 1 102 ? -23.499 9.520 -8.869 1.00 85.06 102 ARG A O 1
ATOM 800 N N . ILE A 1 103 ? -22.856 11.363 -9.982 1.00 87.88 103 ILE A N 1
ATOM 801 C CA . ILE A 1 103 ? -22.050 11.905 -8.891 1.00 87.88 103 ILE A CA 1
ATOM 802 C C . ILE A 1 103 ? -22.974 12.688 -7.956 1.00 87.88 103 ILE A C 1
ATOM 804 O O . ILE A 1 103 ? -23.635 13.637 -8.368 1.00 87.88 103 ILE A O 1
ATOM 808 N N . ALA A 1 104 ? -22.992 12.307 -6.681 1.00 88.81 104 ALA A N 1
ATOM 809 C CA . ALA A 1 104 ? -23.740 12.995 -5.636 1.00 88.81 104 ALA A CA 1
ATOM 810 C C . ALA A 1 104 ? -22.831 13.283 -4.430 1.00 88.81 104 ALA A C 1
ATOM 812 O O . ALA A 1 104 ? -21.870 12.537 -4.207 1.00 88.81 104 ALA A O 1
ATOM 813 N N . PRO A 1 105 ? -23.117 14.338 -3.643 1.00 90.69 105 PRO A N 1
ATOM 814 C CA . PRO A 1 105 ? -22.458 14.550 -2.360 1.00 90.69 105 PRO A CA 1
ATOM 815 C C . PRO A 1 105 ? -22.593 13.313 -1.458 1.00 90.69 105 PRO A C 1
ATOM 817 O O . PRO A 1 105 ? -23.620 12.628 -1.524 1.00 90.69 105 PRO A O 1
ATOM 820 N N . PRO A 1 106 ? -21.585 13.018 -0.617 1.00 88.06 106 PRO A N 1
ATOM 821 C CA . PRO A 1 106 ? -21.680 11.914 0.325 1.00 88.06 106 PRO A CA 1
ATOM 822 C C . PRO A 1 106 ? -22.874 12.114 1.263 1.00 88.06 106 PRO A C 1
ATOM 824 O O . PRO A 1 106 ? -23.182 13.234 1.675 1.00 88.06 106 PRO A O 1
ATOM 827 N N . ALA A 1 107 ? -23.547 11.019 1.607 1.00 84.06 107 ALA A N 1
ATOM 828 C CA . ALA A 1 107 ? -24.614 11.045 2.598 1.00 84.06 107 ALA A CA 1
ATOM 829 C C . ALA A 1 107 ? -24.053 11.402 3.985 1.00 84.06 107 ALA A C 1
ATOM 831 O O . ALA A 1 107 ? -22.878 11.169 4.273 1.00 84.06 1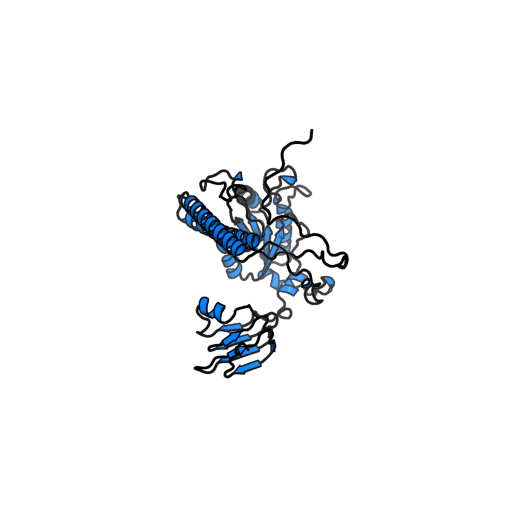07 ALA A O 1
ATOM 832 N N . GLN A 1 108 ? -24.909 11.924 4.866 1.00 73.81 108 GLN A N 1
ATOM 833 C CA . GLN A 1 108 ? -24.510 12.446 6.180 1.00 73.81 108 GLN A CA 1
ATOM 834 C C . GLN A 1 108 ? -23.811 11.411 7.084 1.00 73.81 108 GLN A C 1
ATOM 836 O O . GLN A 1 108 ? -23.059 11.783 7.970 1.00 73.81 108 GLN A O 1
ATOM 841 N N . ASN A 1 109 ? -24.006 10.113 6.839 1.00 76.69 109 ASN A N 1
ATOM 842 C CA . ASN A 1 109 ? -23.352 9.021 7.566 1.00 76.69 109 ASN A CA 1
ATOM 843 C C . ASN A 1 109 ? -22.071 8.483 6.895 1.00 76.69 109 ASN A C 1
ATOM 845 O O . ASN A 1 109 ? -21.411 7.613 7.457 1.00 76.69 109 ASN A O 1
ATOM 849 N N . GLN A 1 110 ? -21.723 8.940 5.688 1.00 80.19 110 GLN A N 1
ATOM 850 C CA . GLN A 1 110 ? -20.530 8.477 4.966 1.00 80.19 110 GLN A CA 1
ATOM 851 C C . GLN A 1 110 ? -19.269 9.253 5.355 1.00 80.19 110 GLN A C 1
ATOM 853 O O . GLN A 1 110 ? -18.164 8.726 5.232 1.00 80.19 110 GLN A O 1
ATOM 858 N N . VAL A 1 111 ? -19.434 10.494 5.819 1.00 86.81 111 VAL A N 1
ATOM 859 C CA . VAL A 1 111 ? -18.357 11.356 6.308 1.00 86.81 111 VAL A CA 1
ATOM 860 C C . VAL A 1 111 ? -18.772 11.875 7.677 1.00 86.81 111 VAL A C 1
ATOM 862 O O . VAL A 1 111 ? -19.659 12.715 7.776 1.00 86.81 111 VAL A O 1
ATOM 865 N N . VAL A 1 112 ? -18.149 11.334 8.720 1.00 86.25 112 VAL A N 1
ATOM 866 C CA . VAL A 1 112 ? -18.427 11.693 10.116 1.00 86.25 112 VAL A CA 1
ATOM 867 C C . VAL A 1 112 ? -17.568 12.894 10.503 1.00 86.25 112 VAL A C 1
ATOM 869 O O . VAL A 1 112 ? -16.371 12.915 10.199 1.00 86.25 112 VAL A O 1
ATOM 872 N N . ASP A 1 113 ? -18.164 13.886 11.165 1.00 89.75 113 ASP A N 1
ATOM 873 C CA . ASP A 1 113 ? -17.419 15.036 11.676 1.00 89.75 113 ASP A CA 1
ATOM 874 C C . ASP A 1 113 ? -16.508 14.595 12.830 1.00 89.75 113 ASP A C 1
ATOM 876 O O . ASP A 1 113 ? -16.907 13.857 13.732 1.00 89.75 113 ASP A O 1
ATOM 880 N N . TYR A 1 114 ? -15.261 15.058 12.821 1.00 90.81 114 TYR A N 1
ATOM 881 C CA . TYR A 1 114 ? -14.285 14.704 13.849 1.00 90.81 114 TYR A CA 1
ATOM 882 C C . TYR A 1 114 ? -14.745 15.086 15.267 1.00 90.81 114 TYR A C 1
ATOM 884 O O . TYR A 1 114 ? -14.437 14.392 16.238 1.00 90.81 114 TYR A O 1
ATOM 892 N N . ASN A 1 115 ? -15.503 16.174 15.409 1.00 90.81 115 ASN A N 1
ATOM 893 C CA . ASN A 1 115 ? -16.003 16.634 16.701 1.00 90.81 115 ASN A CA 1
ATOM 894 C C . ASN A 1 115 ? -17.044 15.682 17.303 1.00 90.81 115 ASN A C 1
ATOM 896 O O . ASN A 1 115 ? -17.182 15.652 18.524 1.00 90.81 115 ASN A O 1
ATOM 900 N N . GLU A 1 116 ? -17.716 14.878 16.476 1.00 87.12 116 GLU A N 1
ATOM 901 C CA . GLU A 1 116 ? -18.714 13.890 16.901 1.00 87.12 116 GLU A CA 1
ATOM 902 C C . GLU A 1 116 ? -18.082 12.588 17.417 1.00 87.12 116 GLU A C 1
ATOM 904 O O . GLU A 1 116 ? -18.765 11.769 18.032 1.00 87.12 116 GLU A O 1
ATOM 909 N N . LEU A 1 117 ? -16.777 12.382 17.204 1.00 86.56 117 LEU A N 1
ATOM 910 C CA . LEU A 1 117 ? -16.095 11.173 17.658 1.00 86.56 117 LEU A CA 1
ATOM 911 C C . LEU A 1 117 ? -16.029 11.121 19.189 1.00 86.56 117 LEU A C 1
ATOM 913 O O . LEU A 1 117 ? -15.697 12.111 19.846 1.00 86.56 117 LEU A O 1
ATOM 917 N N . ALA A 1 118 ? -16.275 9.947 19.769 1.00 81.12 118 ALA A N 1
ATOM 918 C CA . ALA A 1 118 ? -16.116 9.742 21.205 1.00 81.12 118 ALA A CA 1
ATOM 919 C C . ALA A 1 118 ? -14.681 10.073 21.658 1.00 81.12 118 ALA A C 1
ATOM 921 O O . ALA A 1 118 ? -13.718 9.902 20.909 1.00 81.12 118 ALA A O 1
ATOM 922 N N . ASN A 1 119 ? -14.545 10.566 22.890 1.00 72.25 119 ASN A N 1
ATOM 923 C CA . ASN A 1 119 ? -13.254 10.897 23.501 1.00 72.25 119 ASN A CA 1
ATOM 924 C C . ASN A 1 119 ? -12.900 9.949 24.660 1.00 72.25 119 ASN A C 1
ATOM 926 O O . ASN A 1 119 ? -12.315 10.351 25.661 1.00 72.25 119 ASN A O 1
ATOM 930 N N . SER A 1 120 ? -13.337 8.694 24.577 1.00 67.50 120 SER A N 1
ATOM 931 C CA . SER A 1 120 ? -13.031 7.680 25.586 1.00 67.50 120 SER A CA 1
ATOM 932 C C . SER A 1 120 ? -11.753 6.952 25.187 1.00 67.50 120 SER A C 1
ATOM 934 O O . SER A 1 120 ? -11.783 6.035 24.380 1.00 67.50 120 SER A O 1
ATOM 936 N N . GLU A 1 121 ? -10.617 7.365 25.733 1.00 65.94 121 GLU A N 1
ATOM 937 C CA . GLU A 1 121 ? -9.305 6.817 25.375 1.00 65.94 121 GLU A CA 1
ATOM 938 C C . GLU A 1 121 ? -9.171 5.320 25.724 1.00 65.94 121 GLU A C 1
ATOM 940 O O . GLU A 1 121 ? -8.724 4.935 26.805 1.00 65.94 121 GLU A O 1
ATOM 945 N N . SER A 1 122 ? -9.527 4.433 24.797 1.00 71.00 122 SER A N 1
ATOM 946 C CA . SER A 1 122 ? -9.293 2.995 24.926 1.00 71.00 122 SER A CA 1
ATOM 947 C C . SER A 1 122 ? -7.890 2.653 24.425 1.00 71.00 122 SER A C 1
ATOM 949 O O . SER A 1 122 ? -7.696 2.151 23.317 1.00 71.00 122 SER A O 1
ATOM 951 N N . VAL A 1 123 ? -6.900 2.922 25.277 1.00 81.00 123 VAL A N 1
ATOM 952 C CA . VAL A 1 123 ? -5.468 2.625 25.067 1.00 81.00 123 VAL A CA 1
ATOM 953 C C . VAL A 1 123 ? -5.223 1.172 24.629 1.00 81.00 123 VAL A C 1
ATOM 955 O O . VAL A 1 123 ? -4.291 0.892 23.877 1.00 81.00 123 VAL A O 1
ATOM 958 N N . SER A 1 124 ? -6.097 0.245 25.035 1.00 83.31 124 SER A N 1
ATOM 959 C CA . SER A 1 124 ? -6.053 -1.175 24.660 1.00 83.31 124 SER A CA 1
ATOM 960 C C . SER A 1 124 ? -6.026 -1.422 23.149 1.00 83.31 124 SER A C 1
ATOM 962 O O . SER A 1 124 ? -5.485 -2.434 22.703 1.00 83.31 124 SER A O 1
ATOM 964 N N . PHE A 1 125 ? -6.573 -0.504 22.354 1.00 88.50 125 PHE A N 1
ATOM 965 C CA . PHE A 1 125 ? -6.627 -0.618 20.902 1.00 88.50 125 PHE A CA 1
ATOM 966 C C . PHE A 1 125 ? -5.303 -0.327 20.199 1.00 88.50 125 PHE A C 1
ATOM 968 O O . PHE A 1 125 ? -5.125 -0.753 19.060 1.00 88.50 125 PHE A O 1
ATOM 975 N N . LEU A 1 126 ? -4.340 0.311 20.870 1.00 91.12 126 LEU A N 1
ATOM 976 C CA . LEU A 1 126 ? -3.013 0.552 20.298 1.00 91.12 126 LEU A CA 1
ATOM 977 C C . LEU A 1 126 ? -2.276 -0.749 19.954 1.00 91.12 126 LEU A C 1
ATOM 979 O O . LEU A 1 126 ? -1.544 -0.787 18.973 1.00 91.12 126 LEU A O 1
ATOM 983 N N . ASN A 1 127 ? -2.530 -1.839 20.685 1.00 90.69 127 ASN A N 1
ATOM 984 C CA . ASN A 1 127 ? -1.941 -3.150 20.385 1.00 90.69 127 ASN A CA 1
ATOM 985 C C . ASN A 1 127 ? -2.443 -3.754 19.061 1.00 90.69 127 ASN A C 1
ATOM 987 O O . ASN A 1 127 ? -1.818 -4.665 18.529 1.00 90.69 127 ASN A O 1
ATOM 991 N N . LYS A 1 128 ? -3.564 -3.250 18.530 1.00 92.69 128 LYS A N 1
ATOM 992 C CA . LYS A 1 128 ? -4.149 -3.669 17.250 1.00 92.69 128 LYS A CA 1
ATOM 993 C C . LYS A 1 128 ? -3.744 -2.763 16.085 1.00 92.69 128 LYS A C 1
ATOM 995 O O . LYS A 1 128 ? -4.194 -2.989 14.961 1.00 92.69 128 LYS A O 1
ATOM 1000 N N . LEU A 1 129 ? -2.943 -1.730 16.340 1.00 95.69 129 LEU A N 1
ATOM 1001 C CA . LEU A 1 129 ? -2.540 -0.730 15.359 1.00 95.69 129 LEU A CA 1
ATOM 1002 C C . LEU A 1 129 ? -1.102 -0.976 14.889 1.00 95.69 129 LEU A C 1
ATOM 1004 O O . LEU A 1 129 ? -0.214 -1.233 15.695 1.00 95.69 129 LEU A O 1
ATOM 1008 N N . ALA A 1 130 ? -0.858 -0.793 13.594 1.00 97.50 130 ALA A N 1
ATOM 1009 C CA . ALA A 1 130 ? 0.467 -0.517 13.048 1.00 97.50 130 ALA A CA 1
ATOM 1010 C C . ALA A 1 130 ? 0.468 0.835 12.326 1.00 97.50 130 ALA A C 1
ATOM 1012 O O . ALA A 1 130 ? -0.540 1.244 11.748 1.00 97.50 130 ALA A O 1
ATOM 1013 N N . VAL A 1 131 ? 1.602 1.531 12.338 1.00 98.00 131 VAL A N 1
ATOM 1014 C CA . VAL A 1 131 ? 1.767 2.814 11.643 1.00 98.00 131 VAL A CA 1
ATOM 1015 C C . VAL A 1 131 ? 2.645 2.603 10.423 1.00 98.00 131 VAL A C 1
ATOM 1017 O O . VAL A 1 131 ? 3.792 2.205 10.571 1.00 98.00 131 VAL A O 1
ATOM 1020 N N . LEU A 1 132 ? 2.129 2.895 9.229 1.00 98.31 132 LEU A N 1
ATOM 1021 C CA . LEU A 1 132 ? 2.861 2.791 7.970 1.00 98.31 132 LEU A CA 1
ATOM 1022 C C . LEU A 1 132 ? 3.116 4.183 7.389 1.00 98.31 132 LEU A C 1
ATOM 1024 O O . LEU A 1 132 ? 2.179 4.944 7.132 1.00 98.31 132 LEU A O 1
ATOM 1028 N N . LYS A 1 133 ? 4.385 4.502 7.120 1.00 97.88 133 LYS A N 1
ATOM 1029 C CA . LYS A 1 133 ? 4.775 5.728 6.417 1.00 97.88 133 LYS A CA 1
ATOM 1030 C C . LYS A 1 133 ? 5.231 5.427 4.991 1.00 97.88 133 LYS A C 1
ATOM 1032 O O . LYS A 1 133 ? 6.100 4.587 4.756 1.00 97.88 133 LYS A O 1
ATOM 1037 N N . LEU A 1 134 ? 4.665 6.161 4.036 1.00 97.75 134 LEU A N 1
ATOM 1038 C CA . LEU A 1 134 ? 5.075 6.132 2.633 1.00 97.75 134 LEU A CA 1
ATOM 1039 C C . LEU A 1 134 ? 6.410 6.879 2.481 1.00 97.75 134 LEU A C 1
ATOM 1041 O O . LEU A 1 134 ? 6.461 8.100 2.642 1.00 97.75 134 LEU A O 1
ATOM 1045 N N . ASN A 1 135 ? 7.476 6.139 2.166 1.00 96.75 135 ASN A N 1
ATOM 1046 C CA . ASN A 1 135 ? 8.870 6.597 2.117 1.00 96.75 135 ASN A CA 1
ATOM 1047 C C . ASN A 1 135 ? 9.543 6.339 0.746 1.00 96.75 135 ASN A C 1
ATOM 1049 O O . ASN A 1 135 ? 10.764 6.283 0.614 1.00 96.75 135 ASN A O 1
ATOM 1053 N N . GLY A 1 136 ? 8.748 6.181 -0.317 1.00 93.19 136 GLY A N 1
ATOM 1054 C CA . GLY A 1 136 ? 9.259 6.020 -1.686 1.00 93.19 136 GLY A CA 1
ATOM 1055 C C . GLY A 1 136 ? 9.668 7.326 -2.381 1.00 93.19 136 GLY A C 1
ATOM 1056 O O . GLY A 1 136 ? 10.210 7.294 -3.482 1.00 93.19 136 GLY A O 1
ATOM 1057 N N . GLY A 1 137 ? 9.361 8.479 -1.779 1.00 89.88 137 GLY A N 1
ATOM 1058 C CA . GLY A 1 137 ? 9.585 9.794 -2.376 1.00 89.88 137 GLY A CA 1
ATOM 1059 C C . GLY A 1 137 ? 11.016 10.299 -2.199 1.00 89.88 137 GLY A C 1
ATOM 1060 O O . GLY A 1 137 ? 11.572 10.251 -1.102 1.00 89.88 137 GLY A O 1
ATOM 1061 N N . LEU A 1 138 ? 11.580 10.858 -3.269 1.00 88.56 138 LEU A N 1
ATOM 1062 C CA . LEU A 1 138 ? 12.874 11.539 -3.244 1.00 88.56 138 LEU A CA 1
ATOM 1063 C C . LEU A 1 138 ? 12.734 13.027 -2.900 1.00 88.56 138 LEU A C 1
ATOM 1065 O O . LEU A 1 138 ? 11.736 13.673 -3.227 1.00 88.56 138 LEU A O 1
ATOM 1069 N N . GLY A 1 139 ? 13.784 13.587 -2.300 1.00 82.50 139 GLY A N 1
ATOM 1070 C CA . GLY A 1 139 ? 13.912 15.012 -1.980 1.00 82.50 139 GLY A CA 1
ATOM 1071 C C . GLY A 1 139 ? 14.256 15.923 -3.167 1.00 82.50 139 GLY A C 1
ATOM 1072 O O . GLY A 1 139 ? 14.550 17.098 -2.964 1.00 82.50 139 GLY A O 1
ATOM 1073 N N . THR A 1 140 ? 14.219 15.424 -4.407 1.00 82.19 140 THR A N 1
ATOM 1074 C CA . THR A 1 140 ? 14.728 16.133 -5.599 1.00 82.19 140 THR A CA 1
ATOM 1075 C C . THR A 1 140 ? 14.023 17.458 -5.874 1.00 82.19 140 THR A C 1
ATOM 1077 O O . THR A 1 140 ? 14.671 18.428 -6.253 1.00 82.19 140 THR A O 1
ATOM 1080 N N . SER A 1 141 ? 12.711 17.538 -5.630 1.00 74.56 141 SER A N 1
ATOM 1081 C CA . SER A 1 141 ? 11.945 18.794 -5.736 1.00 74.56 141 SER A CA 1
ATOM 1082 C C . SER A 1 141 ? 12.424 19.886 -4.771 1.00 74.56 141 SER A C 1
ATOM 1084 O O . SER A 1 141 ? 12.221 21.067 -5.035 1.00 74.56 141 SER A O 1
ATOM 1086 N N . MET A 1 142 ? 13.085 19.492 -3.681 1.00 75.44 142 MET A N 1
ATOM 1087 C CA . MET A 1 142 ? 13.682 20.379 -2.683 1.00 75.44 142 MET A CA 1
ATOM 1088 C C . MET A 1 142 ? 15.198 20.546 -2.882 1.00 75.44 142 MET A C 1
ATOM 1090 O O . MET A 1 142 ? 15.859 21.157 -2.049 1.00 75.44 142 MET A O 1
ATOM 1094 N N . GLY A 1 143 ? 15.763 20.013 -3.973 1.00 75.00 143 GLY A N 1
ATOM 1095 C CA . GLY A 1 143 ? 17.195 20.090 -4.271 1.00 75.00 143 GLY A CA 1
ATOM 1096 C C . GLY A 1 143 ? 18.071 19.134 -3.454 1.00 75.00 143 GLY A C 1
ATOM 1097 O O . GLY A 1 143 ? 19.292 19.261 -3.489 1.00 75.00 143 GLY A O 1
ATOM 1098 N N . CYS A 1 144 ? 17.477 18.177 -2.737 1.00 79.69 144 CYS A N 1
ATOM 1099 C CA . CYS A 1 144 ? 18.208 17.198 -1.934 1.00 79.69 144 CYS A CA 1
ATOM 1100 C C . CYS A 1 144 ? 18.403 15.880 -2.698 1.00 79.69 144 CYS A C 1
ATOM 1102 O O . CYS A 1 144 ? 17.527 15.441 -3.450 1.00 79.69 144 CYS A O 1
ATOM 1104 N N . VAL A 1 145 ? 19.546 15.232 -2.466 1.00 81.44 145 VAL A N 1
ATOM 1105 C CA . VAL A 1 145 ? 19.819 13.857 -2.909 1.00 81.44 145 VAL A CA 1
ATOM 1106 C C . VAL A 1 145 ? 19.392 12.905 -1.791 1.00 81.44 145 VAL A C 1
ATOM 1108 O O . VAL A 1 145 ? 19.726 13.145 -0.633 1.00 81.44 145 VAL A O 1
ATOM 1111 N N . GLY A 1 146 ? 18.646 11.854 -2.137 1.00 86.19 146 GLY A N 1
ATOM 1112 C CA . GLY A 1 146 ? 18.176 10.833 -1.195 1.00 86.19 146 GLY A CA 1
ATOM 1113 C C . GLY A 1 146 ? 16.684 10.931 -0.830 1.00 86.19 146 GLY A C 1
ATOM 1114 O O . GLY A 1 146 ? 15.925 11.703 -1.442 1.00 86.19 146 GLY A O 1
ATOM 1115 N N . PRO A 1 147 ? 16.231 10.119 0.144 1.00 91.25 147 PRO A N 1
ATOM 1116 C CA . PRO A 1 147 ? 14.837 10.062 0.560 1.00 91.25 147 PRO A CA 1
ATOM 1117 C C . PRO A 1 147 ? 14.367 11.395 1.142 1.00 91.25 147 PRO A C 1
ATOM 1119 O O . PRO A 1 147 ? 15.078 12.068 1.888 1.00 91.25 147 PRO A O 1
ATOM 1122 N N . LYS A 1 148 ? 13.118 11.771 0.856 1.00 92.06 148 LYS A N 1
ATOM 1123 C CA . LYS A 1 148 ? 12.531 13.009 1.395 1.00 92.06 148 LYS A CA 1
ATOM 1124 C C . LYS A 1 148 ? 12.438 12.991 2.926 1.00 92.06 148 LYS A C 1
ATOM 1126 O O . LYS A 1 148 ? 12.479 14.040 3.561 1.00 92.06 148 LYS A O 1
ATOM 1131 N N . SER A 1 149 ? 12.342 11.804 3.519 1.00 92.69 149 SER A N 1
ATOM 1132 C CA . SER A 1 149 ? 12.227 11.607 4.964 1.00 92.69 149 SER A CA 1
ATOM 1133 C C . SER A 1 149 ? 13.448 12.054 5.767 1.00 92.69 149 SER A C 1
ATOM 1135 O O . SER A 1 149 ? 13.307 12.349 6.951 1.00 92.69 149 SER A O 1
ATOM 1137 N N . VAL A 1 150 ? 14.622 12.135 5.137 1.00 92.00 150 VAL A N 1
ATOM 1138 C CA . VAL A 1 150 ? 15.894 12.486 5.793 1.00 92.00 150 VAL A CA 1
ATOM 1139 C C . VAL A 1 150 ? 16.143 13.994 5.815 1.00 92.00 150 VAL A C 1
ATOM 1141 O O . VAL A 1 150 ? 17.071 14.463 6.467 1.00 92.00 150 VAL A O 1
ATOM 1144 N N . ILE A 1 151 ? 15.319 14.774 5.113 1.00 89.62 151 ILE A N 1
ATOM 1145 C CA . ILE A 1 151 ? 15.446 16.230 5.083 1.00 89.62 151 ILE A CA 1
ATOM 1146 C C . ILE A 1 151 ? 15.198 16.778 6.486 1.00 89.62 151 ILE A C 1
ATOM 1148 O O . ILE A 1 151 ? 14.170 16.478 7.097 1.00 89.62 151 ILE A O 1
ATOM 1152 N N . GLU A 1 152 ? 16.136 17.589 6.972 1.00 90.50 152 GLU A N 1
ATOM 1153 C CA . GLU A 1 152 ? 16.016 18.299 8.240 1.00 90.50 152 GLU A CA 1
ATOM 1154 C C . GLU A 1 152 ? 14.860 19.305 8.182 1.00 90.50 152 GLU A C 1
ATOM 1156 O O . GLU A 1 152 ? 14.769 20.125 7.268 1.00 90.50 152 GLU A O 1
ATOM 1161 N N . VAL A 1 153 ? 13.974 19.238 9.174 1.00 89.62 153 VAL A N 1
ATOM 1162 C CA . VAL A 1 153 ? 12.802 20.112 9.281 1.00 89.62 153 VAL A CA 1
ATOM 1163 C C . VAL A 1 153 ? 12.956 21.106 10.420 1.00 89.62 153 VAL A C 1
ATOM 1165 O O . VAL A 1 153 ? 12.609 22.277 10.270 1.00 89.62 153 VAL A O 1
ATOM 1168 N N . ARG A 1 154 ? 13.425 20.643 11.582 1.00 85.62 154 ARG A N 1
ATOM 1169 C CA . ARG A 1 154 ? 13.491 21.467 12.789 1.00 85.62 154 ARG A CA 1
ATOM 1170 C C . ARG A 1 154 ? 14.541 20.952 13.764 1.00 85.62 154 ARG A C 1
ATOM 1172 O O . ARG A 1 154 ? 14.533 19.771 14.089 1.00 85.62 154 ARG A O 1
ATOM 1179 N N . ASP A 1 155 ? 15.350 21.862 14.304 1.00 90.81 155 ASP A N 1
ATOM 1180 C CA . ASP A 1 155 ? 16.289 21.603 15.404 1.00 90.81 155 ASP A CA 1
ATOM 1181 C C . ASP A 1 155 ? 17.212 20.388 15.143 1.00 90.81 155 ASP A C 1
ATOM 1183 O O . ASP A 1 155 ? 17.399 19.547 16.022 1.00 90.81 155 ASP A O 1
ATOM 1187 N N . GLY A 1 156 ? 17.750 20.235 13.925 1.00 88.88 156 GLY A N 1
ATOM 1188 C CA . GLY A 1 156 ? 18.585 19.080 13.571 1.00 88.88 156 GLY A CA 1
ATOM 1189 C C . GLY A 1 156 ? 17.814 17.781 13.309 1.00 88.88 156 GLY A C 1
ATOM 1190 O O . GLY A 1 156 ? 18.438 16.746 13.082 1.00 88.88 156 GLY A O 1
ATOM 1191 N N . MET A 1 157 ? 16.477 17.790 13.374 1.00 91.50 157 MET A N 1
ATOM 1192 C CA . MET A 1 157 ? 15.637 16.602 13.203 1.00 91.50 157 MET A CA 1
ATOM 1193 C C . MET A 1 157 ? 15.006 16.545 11.817 1.00 91.50 157 MET A C 1
ATOM 1195 O O . MET A 1 157 ? 14.383 17.504 11.351 1.00 91.50 157 MET A O 1
ATOM 1199 N N . SER A 1 158 ? 15.111 15.375 11.197 1.00 94.62 158 SER A N 1
ATOM 1200 C CA . SER A 1 158 ? 14.433 15.040 9.948 1.00 94.62 158 SER A CA 1
ATOM 1201 C C . SER A 1 158 ? 12.957 14.665 10.141 1.00 94.62 158 SER A C 1
ATOM 1203 O O . SER A 1 158 ? 12.488 14.463 11.265 1.00 94.62 158 SER A O 1
ATOM 1205 N N . PHE A 1 159 ? 12.207 14.521 9.043 1.00 95.06 159 PHE A N 1
ATOM 1206 C CA . PHE A 1 159 ? 10.844 13.968 9.089 1.00 95.06 159 PHE A CA 1
ATOM 1207 C C . PHE A 1 159 ? 10.805 12.571 9.723 1.00 95.06 159 PHE A C 1
ATOM 1209 O O . PHE A 1 159 ? 9.887 12.257 10.491 1.00 95.06 159 PHE A O 1
ATOM 1216 N N . LEU A 1 160 ? 11.804 11.737 9.414 1.00 95.31 160 LEU A N 1
ATOM 1217 C CA . LEU A 1 160 ? 11.922 10.401 9.983 1.00 95.31 160 LEU A CA 1
ATOM 1218 C C . LEU A 1 160 ? 12.191 10.464 11.488 1.00 95.31 160 LEU A C 1
ATOM 1220 O O . LEU A 1 160 ? 11.506 9.780 12.244 1.00 95.31 160 LEU A O 1
ATOM 1224 N N . ASP A 1 161 ? 13.099 11.339 11.930 1.00 95.00 161 ASP A N 1
ATOM 1225 C CA . ASP A 1 161 ? 13.384 11.532 13.357 1.00 95.00 161 ASP A CA 1
ATOM 1226 C C . ASP A 1 161 ? 12.125 11.935 14.129 1.00 95.00 161 ASP A C 1
ATOM 1228 O O . ASP A 1 161 ? 11.831 11.381 15.187 1.00 95.00 161 ASP A O 1
ATOM 1232 N N . LEU A 1 162 ? 11.354 12.884 13.593 1.00 95.19 162 LEU A N 1
ATOM 1233 C CA . LEU A 1 162 ? 10.115 13.339 14.217 1.00 95.19 162 LEU A CA 1
ATOM 1234 C C . LEU A 1 162 ? 9.070 12.218 14.281 1.00 95.19 162 LEU A C 1
ATOM 1236 O O . LEU A 1 162 ? 8.441 12.040 15.324 1.00 95.19 162 LEU A O 1
ATOM 1240 N N . SER A 1 163 ? 8.931 11.429 13.213 1.00 95.38 163 SER A N 1
ATOM 1241 C CA . SER A 1 163 ? 8.010 10.285 13.175 1.00 95.38 163 SER A CA 1
ATOM 1242 C C . SER A 1 163 ? 8.398 9.212 14.196 1.00 95.38 163 SER A C 1
ATOM 1244 O O . SER A 1 163 ? 7.552 8.755 14.962 1.00 95.38 163 SER A O 1
ATOM 1246 N N . VAL A 1 164 ? 9.684 8.854 14.269 1.00 95.31 164 VAL A N 1
ATOM 1247 C CA . VAL A 1 164 ? 10.201 7.887 15.249 1.00 95.31 164 VAL A CA 1
ATOM 1248 C C . VAL A 1 164 ? 9.959 8.383 16.674 1.00 95.31 164 VAL A C 1
ATOM 1250 O O . VAL A 1 164 ? 9.452 7.630 17.503 1.00 95.31 164 VAL A O 1
ATOM 1253 N N . ARG A 1 165 ? 10.226 9.664 16.962 1.00 94.31 165 ARG A N 1
ATOM 1254 C CA . ARG A 1 165 ? 9.989 10.247 18.294 1.00 94.31 165 ARG A CA 1
ATOM 1255 C C . ARG A 1 165 ? 8.515 10.263 18.685 1.00 94.31 165 ARG A C 1
ATOM 1257 O O . ARG A 1 165 ? 8.214 10.058 19.858 1.00 94.31 165 ARG A O 1
ATOM 1264 N N . GLN A 1 166 ? 7.604 10.499 17.740 1.00 94.19 166 GLN A N 1
ATOM 1265 C CA . GLN A 1 166 ? 6.161 10.447 17.996 1.00 94.19 166 GLN A CA 1
ATOM 1266 C C . GLN A 1 166 ? 5.719 9.040 18.421 1.00 94.19 166 GLN A C 1
ATOM 1268 O O . GLN A 1 166 ? 5.013 8.898 19.418 1.00 94.19 166 GLN A O 1
ATOM 1273 N N . ILE A 1 167 ? 6.167 8.001 17.709 1.00 95.00 167 ILE A N 1
ATOM 1274 C CA . ILE A 1 167 ? 5.815 6.609 18.031 1.00 95.00 167 ILE A CA 1
ATOM 1275 C C . ILE A 1 167 ? 6.521 6.132 19.300 1.00 95.00 167 ILE A C 1
ATOM 1277 O O . ILE A 1 167 ? 5.906 5.487 20.143 1.00 95.00 167 ILE A O 1
ATOM 1281 N N . GLU A 1 168 ? 7.782 6.505 19.505 1.00 94.81 168 GLU A N 1
ATOM 1282 C CA . GLU A 1 168 ? 8.493 6.195 20.744 1.00 94.81 168 GLU A CA 1
ATOM 1283 C C . GLU A 1 168 ? 7.814 6.846 21.962 1.00 94.81 168 GLU A C 1
ATOM 1285 O O . GLU A 1 168 ? 7.659 6.206 23.005 1.00 94.81 168 GLU A O 1
ATOM 1290 N N . TYR A 1 169 ? 7.367 8.100 21.836 1.00 94.94 169 TYR A N 1
ATOM 1291 C CA . TYR A 1 169 ? 6.597 8.777 22.879 1.00 94.94 169 TYR A CA 1
ATOM 1292 C C . TYR A 1 169 ? 5.273 8.059 23.163 1.00 94.94 169 TYR A C 1
ATOM 1294 O O . TYR A 1 169 ? 4.936 7.861 24.331 1.00 94.94 169 TYR A O 1
ATOM 1302 N N . LEU A 1 170 ? 4.560 7.617 22.123 1.00 93.38 170 LEU A N 1
ATOM 1303 C CA . LEU A 1 170 ? 3.329 6.832 22.244 1.00 93.38 170 LEU A CA 1
ATOM 1304 C C . LEU A 1 170 ? 3.579 5.518 23.003 1.00 93.38 170 LEU A C 1
ATOM 1306 O O . LEU A 1 170 ? 2.905 5.236 23.994 1.00 93.38 170 LEU A O 1
ATOM 1310 N N . ASN A 1 171 ? 4.598 4.760 22.590 1.00 94.25 171 ASN A N 1
ATOM 1311 C CA . ASN A 1 171 ? 4.979 3.486 23.197 1.00 94.25 171 ASN A CA 1
ATOM 1312 C C . ASN A 1 171 ? 5.355 3.643 24.675 1.00 94.25 171 ASN A C 1
ATOM 1314 O O . ASN A 1 171 ? 4.923 2.854 25.510 1.00 94.25 171 ASN A O 1
ATOM 1318 N N . ARG A 1 172 ? 6.124 4.685 25.021 1.00 94.19 172 ARG A N 1
ATOM 1319 C CA . ARG A 1 172 ? 6.520 4.971 26.411 1.00 94.19 172 ARG A CA 1
ATOM 1320 C C . ARG A 1 172 ? 5.349 5.441 27.273 1.00 94.19 172 ARG A C 1
ATOM 1322 O O . ARG A 1 172 ? 5.226 4.994 28.407 1.00 94.19 172 ARG A O 1
ATOM 1329 N N . THR A 1 173 ? 4.505 6.330 26.749 1.00 93.00 173 THR A N 1
ATOM 1330 C CA . THR A 1 173 ? 3.377 6.921 27.492 1.00 93.00 173 THR A CA 1
ATOM 1331 C C . THR A 1 173 ? 2.332 5.874 27.854 1.00 93.00 173 THR A C 1
ATOM 1333 O O . THR A 1 173 ? 1.841 5.854 28.979 1.00 93.00 173 THR A O 1
ATOM 1336 N N . TYR A 1 174 ? 2.023 4.982 26.914 1.00 91.44 174 TYR A N 1
ATOM 1337 C CA . TYR A 1 174 ? 0.969 3.984 27.079 1.00 91.44 174 TYR A CA 1
ATOM 1338 C C . TYR A 1 174 ? 1.488 2.578 27.401 1.00 91.44 174 TYR A C 1
ATOM 1340 O O . TYR A 1 174 ? 0.688 1.663 27.576 1.00 91.44 174 TYR A O 1
ATOM 1348 N N . ASN A 1 175 ? 2.810 2.407 27.508 1.00 92.06 175 ASN A N 1
ATOM 1349 C CA . ASN A 1 175 ? 3.475 1.121 27.722 1.00 92.06 175 ASN A CA 1
ATOM 1350 C C . ASN A 1 175 ? 3.024 0.046 26.710 1.00 92.06 175 ASN A C 1
ATOM 1352 O O . ASN A 1 175 ? 2.629 -1.062 27.075 1.00 92.06 175 ASN A O 1
ATOM 1356 N N . VAL A 1 176 ? 3.064 0.412 25.428 1.00 92.69 176 VAL A N 1
ATOM 1357 C CA . VAL A 1 176 ? 2.701 -0.434 24.278 1.00 92.69 176 VAL A CA 1
ATOM 1358 C C . VAL A 1 176 ? 3.877 -0.554 23.309 1.00 92.69 176 VAL A C 1
ATOM 1360 O O . VAL A 1 176 ? 4.865 0.171 23.427 1.00 92.69 176 VAL A O 1
ATOM 1363 N N . ASN A 1 177 ? 3.771 -1.462 22.339 1.00 92.69 177 ASN A N 1
ATOM 1364 C CA . ASN A 1 177 ? 4.747 -1.609 21.261 1.00 92.69 177 ASN A CA 1
ATOM 1365 C C . ASN A 1 177 ? 4.039 -1.575 19.902 1.00 92.69 177 ASN A C 1
ATOM 1367 O O . ASN A 1 177 ? 3.685 -2.616 19.348 1.00 92.69 177 ASN A O 1
ATOM 1371 N N . VAL A 1 178 ? 3.793 -0.365 19.399 1.00 95.31 178 VAL A N 1
ATOM 1372 C CA . VAL A 1 178 ? 3.186 -0.139 18.083 1.00 95.31 178 VAL A CA 1
ATOM 1373 C C . VAL A 1 178 ? 4.249 -0.328 16.992 1.00 95.31 178 VAL A C 1
ATOM 1375 O O . VAL A 1 178 ? 5.240 0.411 16.997 1.00 95.31 178 VAL A O 1
ATOM 1378 N N . PRO A 1 179 ? 4.062 -1.264 16.036 1.00 96.69 179 PRO A N 1
ATOM 1379 C CA . PRO A 1 179 ? 4.983 -1.442 14.917 1.00 96.69 179 PRO A CA 1
ATOM 1380 C C . PRO A 1 179 ? 5.016 -0.209 14.007 1.00 96.69 179 PRO A C 1
ATOM 1382 O O . PRO A 1 179 ? 3.966 0.300 13.597 1.00 96.69 179 PRO A O 1
ATOM 1385 N N . PHE A 1 180 ? 6.220 0.233 13.647 1.00 97.50 180 PHE A N 1
ATOM 1386 C CA . PHE A 1 180 ? 6.454 1.338 12.723 1.00 97.50 180 PHE A CA 1
ATOM 1387 C C . PHE A 1 180 ? 7.002 0.809 11.398 1.00 97.50 180 PHE A C 1
ATOM 1389 O O . PHE A 1 180 ? 8.109 0.290 11.334 1.00 97.50 180 PHE A O 1
ATOM 1396 N N . VAL A 1 181 ? 6.218 0.916 10.331 1.00 98.00 181 VAL A N 1
ATOM 1397 C CA . VAL A 1 181 ? 6.516 0.324 9.026 1.00 98.00 181 VAL A CA 1
ATOM 1398 C C . VAL A 1 181 ? 6.869 1.416 8.018 1.00 98.00 181 VAL A C 1
ATOM 1400 O O . VAL A 1 181 ? 6.105 2.362 7.826 1.00 98.00 181 VAL A O 1
ATOM 1403 N N . LEU A 1 182 ? 7.999 1.285 7.328 1.00 98.06 182 LEU A N 1
ATOM 1404 C CA . LEU A 1 182 ? 8.394 2.170 6.230 1.00 98.06 182 LEU A CA 1
ATOM 1405 C C . LEU A 1 182 ? 8.250 1.444 4.891 1.00 98.06 182 LEU A C 1
ATOM 1407 O O . LEU A 1 182 ? 8.876 0.408 4.668 1.00 98.06 182 LEU A O 1
ATOM 1411 N N . MET A 1 183 ? 7.442 2.012 3.995 1.00 98.00 183 MET A N 1
ATOM 1412 C CA . MET A 1 183 ? 7.350 1.557 2.607 1.00 98.00 183 MET A CA 1
ATOM 1413 C C . MET A 1 183 ? 8.332 2.351 1.746 1.00 98.00 183 MET A C 1
ATOM 1415 O O . MET A 1 183 ? 8.074 3.509 1.400 1.00 98.00 183 MET A O 1
ATOM 1419 N N . ASN A 1 184 ? 9.449 1.728 1.397 1.00 97.56 184 ASN A N 1
ATOM 1420 C CA . ASN A 1 184 ? 10.520 2.329 0.614 1.00 97.56 184 ASN A CA 1
ATOM 1421 C C . ASN A 1 184 ? 10.278 2.173 -0.899 1.00 97.56 184 ASN A C 1
ATOM 1423 O O . ASN A 1 184 ? 9.257 1.662 -1.366 1.00 97.56 184 ASN A O 1
ATOM 1427 N N . SER A 1 185 ? 11.210 2.687 -1.692 1.00 96.31 185 SER A N 1
ATOM 1428 C CA . SER A 1 185 ? 11.359 2.376 -3.114 1.00 96.31 185 SER A CA 1
ATOM 1429 C C . SER A 1 185 ? 12.790 1.915 -3.368 1.00 96.31 185 SER A C 1
ATOM 1431 O O . SER A 1 185 ? 13.679 2.217 -2.575 1.00 96.31 185 SER A O 1
ATOM 1433 N N . PHE A 1 186 ? 13.061 1.316 -4.525 1.00 94.38 186 PHE A N 1
ATOM 1434 C CA . PHE A 1 186 ? 14.434 1.048 -4.968 1.00 94.38 186 PHE A CA 1
ATOM 1435 C C . PHE A 1 186 ? 15.327 2.305 -5.040 1.00 94.38 186 PHE A C 1
ATOM 1437 O O . PHE A 1 186 ? 16.537 2.170 -5.145 1.00 94.38 186 PHE A O 1
ATOM 1444 N N . ASN A 1 187 ? 14.765 3.523 -4.986 1.00 93.75 187 ASN A N 1
ATOM 1445 C CA . ASN A 1 187 ? 15.546 4.764 -4.906 1.00 93.75 187 ASN A CA 1
ATOM 1446 C C . ASN A 1 187 ? 15.858 5.208 -3.470 1.00 93.75 187 ASN A C 1
ATOM 1448 O O . ASN A 1 187 ? 16.631 6.142 -3.288 1.00 93.75 187 ASN A O 1
ATOM 1452 N N . THR A 1 188 ? 15.180 4.645 -2.470 1.00 95.44 188 THR A N 1
ATOM 1453 C CA . THR A 1 188 ? 15.231 5.128 -1.082 1.00 95.44 188 THR A CA 1
ATOM 1454 C C . THR A 1 188 ? 15.593 4.050 -0.072 1.00 95.44 188 THR A C 1
ATOM 1456 O O . THR A 1 188 ? 15.922 4.394 1.060 1.00 95.44 188 THR A O 1
ATOM 1459 N N . ASP A 1 189 ? 15.529 2.772 -0.449 1.00 95.44 189 ASP A N 1
ATOM 1460 C CA . ASP A 1 189 ? 15.688 1.647 0.470 1.00 95.44 189 ASP A CA 1
ATOM 1461 C C . ASP A 1 189 ? 17.086 1.604 1.098 1.00 95.44 189 ASP A C 1
ATOM 1463 O O . ASP A 1 189 ? 17.185 1.710 2.316 1.00 95.44 189 ASP A O 1
ATOM 1467 N N . ASP A 1 190 ? 18.153 1.591 0.294 1.00 94.25 190 ASP A N 1
ATOM 1468 C CA . ASP A 1 190 ? 19.541 1.522 0.785 1.00 94.25 190 ASP A CA 1
ATOM 1469 C C . ASP A 1 190 ? 19.891 2.666 1.751 1.00 94.25 190 ASP A C 1
ATOM 1471 O O . ASP A 1 190 ? 20.440 2.445 2.835 1.00 94.25 190 ASP A O 1
ATOM 1475 N N . ASP A 1 191 ? 19.529 3.899 1.387 1.00 93.69 191 ASP A N 1
ATOM 1476 C CA . ASP A 1 191 ? 19.731 5.072 2.240 1.00 93.69 191 ASP A CA 1
ATOM 1477 C C . ASP A 1 191 ? 18.944 4.929 3.548 1.00 93.69 191 ASP A C 1
ATOM 1479 O O . ASP A 1 191 ? 19.479 5.162 4.635 1.00 93.69 191 ASP A O 1
ATOM 1483 N N . THR A 1 192 ? 17.688 4.479 3.463 1.00 94.44 192 THR A N 1
ATOM 1484 C CA . THR A 1 192 ? 16.832 4.276 4.637 1.00 94.44 192 THR A CA 1
ATOM 1485 C C . THR A 1 192 ? 17.406 3.202 5.563 1.00 94.44 192 THR A C 1
ATOM 1487 O O . THR A 1 192 ? 17.489 3.449 6.764 1.00 94.44 192 THR A O 1
ATOM 1490 N N . GLN A 1 193 ? 17.880 2.065 5.038 1.00 93.69 193 GLN A N 1
ATOM 1491 C CA . GLN A 1 193 ? 18.503 0.994 5.833 1.00 93.69 193 GLN A CA 1
ATOM 1492 C C . GLN A 1 193 ? 19.732 1.477 6.610 1.00 93.69 193 GLN A C 1
ATOM 1494 O O . GLN A 1 193 ? 19.992 1.032 7.728 1.00 93.69 193 GLN A O 1
ATOM 1499 N N . ASN A 1 194 ? 20.502 2.403 6.041 1.00 93.19 194 ASN A N 1
ATOM 1500 C CA . ASN A 1 194 ? 21.652 2.975 6.731 1.00 93.19 194 ASN A CA 1
ATOM 1501 C C . ASN A 1 194 ? 21.240 3.953 7.835 1.00 93.19 194 ASN A C 1
ATOM 1503 O O . ASN A 1 194 ? 21.865 3.973 8.894 1.00 93.19 194 ASN A O 1
ATOM 1507 N N . ILE A 1 195 ? 20.180 4.729 7.613 1.00 91.69 195 ILE A N 1
ATOM 1508 C CA . ILE A 1 195 ? 19.707 5.739 8.566 1.00 91.69 195 ILE A CA 1
ATOM 1509 C C . ILE A 1 195 ? 18.994 5.097 9.754 1.00 91.69 195 ILE A C 1
ATOM 1511 O O . ILE A 1 195 ? 19.206 5.533 10.884 1.00 91.69 195 ILE A O 1
ATOM 1515 N N . ILE A 1 196 ? 18.189 4.052 9.538 1.00 93.81 196 ILE A N 1
ATOM 1516 C CA . ILE A 1 196 ? 17.411 3.437 10.625 1.00 93.81 196 ILE A CA 1
ATOM 1517 C C . ILE A 1 196 ? 18.287 2.820 11.723 1.00 93.81 196 ILE A C 1
ATOM 1519 O O . ILE A 1 196 ? 17.842 2.745 12.864 1.00 93.81 196 ILE A O 1
ATOM 1523 N N . LYS A 1 197 ? 19.551 2.479 11.421 1.00 92.88 197 LYS A N 1
ATOM 1524 C CA . LYS A 1 197 ? 20.547 2.018 12.409 1.00 92.88 197 LYS A CA 1
ATOM 1525 C C . LYS A 1 197 ? 20.759 3.026 13.540 1.00 92.88 197 LYS A C 1
ATOM 1527 O O . LYS A 1 197 ? 21.044 2.639 14.666 1.00 92.88 197 LYS A O 1
ATOM 1532 N N . LYS A 1 198 ? 20.562 4.325 13.273 1.00 93.19 198 LYS A N 1
ATOM 1533 C CA . LYS A 1 198 ? 20.583 5.393 14.289 1.00 93.19 198 LYS A CA 1
ATOM 1534 C C . LYS A 1 198 ? 19.577 5.144 15.418 1.00 93.19 198 LYS A C 1
ATOM 1536 O O . LYS A 1 198 ? 19.795 5.616 16.529 1.00 93.19 198 LYS A O 1
ATOM 1541 N N . TYR A 1 199 ? 18.480 4.449 15.126 1.00 93.25 199 TYR A N 1
ATOM 1542 C CA . TYR A 1 199 ? 17.399 4.190 16.072 1.00 93.25 199 TYR A CA 1
ATOM 1543 C C . TYR A 1 199 ? 17.542 2.839 16.788 1.00 93.25 199 TYR A C 1
ATOM 1545 O O . TYR A 1 199 ? 16.671 2.482 17.582 1.00 93.25 199 TYR A O 1
ATOM 1553 N N . GLU A 1 200 ? 18.629 2.092 16.560 1.00 88.50 200 GLU A N 1
ATOM 1554 C CA . GLU A 1 200 ? 18.926 0.885 17.334 1.00 88.50 200 GLU A CA 1
ATOM 1555 C C . GLU A 1 200 ? 19.042 1.236 18.828 1.00 88.50 200 GLU A C 1
ATOM 1557 O O . GLU A 1 200 ? 19.821 2.099 19.231 1.00 88.50 200 GLU A O 1
ATOM 1562 N N . GLY A 1 201 ? 18.226 0.586 19.662 1.00 86.12 201 GLY A N 1
ATOM 1563 C CA . GLY A 1 201 ? 18.145 0.852 21.104 1.00 86.12 201 GLY A CA 1
ATOM 1564 C C . GLY A 1 201 ? 17.043 1.830 21.532 1.00 86.12 201 GLY A C 1
ATOM 1565 O O . GLY A 1 201 ? 16.827 2.000 22.733 1.00 86.12 201 GLY A O 1
ATOM 1566 N N . HIS A 1 202 ? 16.309 2.436 20.594 1.00 90.31 202 HIS A N 1
ATOM 1567 C CA . HIS A 1 202 ? 15.073 3.160 20.906 1.00 90.31 202 HIS A CA 1
ATOM 1568 C C . HIS A 1 202 ? 13.911 2.190 21.176 1.00 90.31 202 HIS A C 1
ATOM 1570 O O . HIS A 1 202 ? 13.909 1.054 20.706 1.00 90.31 202 HIS A O 1
ATOM 1576 N N . ASN A 1 203 ? 12.892 2.638 21.921 1.00 89.19 203 ASN A N 1
ATOM 1577 C CA . ASN A 1 203 ? 11.714 1.812 22.232 1.00 89.19 203 ASN A CA 1
ATOM 1578 C C . ASN A 1 203 ? 10.697 1.806 21.073 1.00 89.19 203 ASN A C 1
ATOM 1580 O O . ASN A 1 203 ? 9.570 2.299 21.200 1.00 89.19 203 ASN A O 1
ATOM 1584 N N . ILE A 1 204 ? 11.127 1.306 19.918 1.00 92.25 204 ILE A N 1
ATOM 1585 C CA . ILE A 1 204 ? 10.347 1.253 18.683 1.00 92.25 204 ILE A CA 1
ATOM 1586 C C . ILE A 1 204 ? 10.782 0.050 17.845 1.00 92.25 204 ILE A C 1
ATOM 1588 O O . ILE A 1 204 ? 11.972 -0.219 17.706 1.00 92.25 204 ILE A O 1
ATOM 1592 N N . ASP A 1 205 ? 9.813 -0.661 17.273 1.00 93.62 205 ASP A N 1
ATOM 1593 C CA . ASP A 1 205 ? 10.076 -1.717 16.298 1.00 93.62 205 ASP A CA 1
ATOM 1594 C C . ASP A 1 205 ? 9.870 -1.169 14.883 1.00 93.62 205 ASP A C 1
ATOM 1596 O O . ASP A 1 205 ? 8.742 -0.841 14.500 1.00 93.62 205 ASP A O 1
ATOM 1600 N N . ILE A 1 206 ? 10.968 -1.025 14.135 1.00 96.00 206 ILE A N 1
ATOM 1601 C CA . ILE A 1 206 ? 10.968 -0.479 12.777 1.00 96.00 206 ILE A CA 1
ATOM 1602 C C . ILE A 1 206 ? 11.043 -1.629 11.773 1.00 96.00 206 ILE A C 1
ATOM 1604 O O . ILE A 1 206 ? 12.061 -2.307 11.659 1.00 96.00 206 ILE A O 1
ATOM 1608 N N . LEU A 1 207 ? 9.976 -1.802 10.997 1.00 96.38 207 LEU A N 1
ATOM 1609 C CA . LEU A 1 207 ? 9.912 -2.729 9.873 1.00 96.38 207 LEU A CA 1
ATOM 1610 C C . LEU A 1 207 ? 10.031 -1.949 8.566 1.00 96.38 207 LEU A C 1
ATOM 1612 O O . LEU A 1 207 ? 9.523 -0.836 8.437 1.00 96.38 207 LEU A O 1
ATOM 1616 N N . THR A 1 208 ? 10.673 -2.534 7.564 1.00 96.88 208 THR A N 1
ATOM 1617 C CA . THR A 1 208 ? 10.838 -1.899 6.254 1.00 96.88 208 THR A CA 1
ATOM 1618 C C . THR A 1 208 ? 10.536 -2.899 5.152 1.00 96.88 208 THR A C 1
ATOM 1620 O O . THR A 1 208 ? 10.834 -4.084 5.287 1.00 96.88 208 THR A O 1
ATOM 1623 N N . PHE A 1 209 ? 9.923 -2.430 4.071 1.00 97.12 209 PHE A N 1
ATOM 1624 C CA . PHE A 1 209 ? 9.782 -3.201 2.842 1.00 97.12 209 PHE A CA 1
ATOM 1625 C C . PHE A 1 209 ? 9.866 -2.284 1.634 1.00 97.12 209 PHE A C 1
ATOM 1627 O O . PHE A 1 209 ? 9.591 -1.083 1.714 1.00 97.12 209 PHE A O 1
ATOM 1634 N N . ASN A 1 210 ? 10.228 -2.873 0.504 1.00 96.38 210 ASN A N 1
ATOM 1635 C CA . ASN A 1 210 ? 10.319 -2.163 -0.754 1.00 96.38 210 ASN A CA 1
ATOM 1636 C C . ASN A 1 210 ? 9.023 -2.335 -1.554 1.00 96.38 210 ASN A C 1
ATOM 1638 O O . ASN A 1 210 ? 8.459 -3.429 -1.602 1.00 96.38 210 ASN A O 1
ATOM 1642 N N . GLN A 1 211 ? 8.543 -1.253 -2.163 1.00 95.94 211 GLN A N 1
ATOM 1643 C CA . GLN A 1 211 ? 7.437 -1.334 -3.116 1.00 95.94 211 GLN A CA 1
ATOM 1644 C C . GLN A 1 211 ? 7.918 -1.878 -4.467 1.00 95.94 211 GLN A C 1
ATOM 1646 O O . GLN A 1 211 ? 9.120 -1.890 -4.746 1.00 95.94 211 GLN A O 1
ATOM 1651 N N . SER A 1 212 ? 6.976 -2.271 -5.321 1.00 96.12 212 SER A N 1
ATOM 1652 C CA . SER A 1 212 ? 7.282 -2.885 -6.610 1.00 96.12 212 SER A CA 1
ATOM 1653 C C . SER A 1 212 ? 8.097 -1.961 -7.524 1.00 96.12 212 SER A C 1
ATOM 1655 O O . SER A 1 212 ? 8.012 -0.727 -7.454 1.00 96.12 212 SER A O 1
ATOM 1657 N N . ARG A 1 213 ? 8.846 -2.548 -8.459 1.00 95.50 213 ARG A N 1
ATOM 1658 C CA . ARG A 1 213 ? 9.589 -1.821 -9.498 1.00 95.50 213 ARG A CA 1
ATOM 1659 C C . ARG A 1 213 ? 9.043 -2.127 -10.891 1.00 95.50 213 ARG A C 1
ATOM 1661 O O . ARG A 1 213 ? 9.277 -3.195 -11.444 1.00 95.50 213 ARG A O 1
ATOM 1668 N N . TYR A 1 214 ? 8.358 -1.164 -11.508 1.00 97.38 214 TYR A N 1
ATOM 1669 C CA . TYR A 1 214 ? 7.752 -1.355 -12.831 1.00 97.38 214 TYR A CA 1
ATOM 1670 C C . TYR A 1 214 ? 8.583 -0.748 -13.963 1.00 97.38 214 TYR A C 1
ATOM 1672 O O . TYR A 1 214 ? 9.225 0.293 -13.775 1.00 97.38 214 TYR A O 1
ATOM 1680 N N . PRO A 1 215 ? 8.582 -1.370 -15.157 1.00 97.75 215 PRO A N 1
ATOM 1681 C CA . PRO A 1 215 ? 9.293 -0.840 -16.307 1.00 97.75 215 PRO A CA 1
ATOM 1682 C C . PRO A 1 215 ? 8.552 0.376 -16.863 1.00 97.75 215 PRO A C 1
ATOM 1684 O O . PRO A 1 215 ? 7.342 0.341 -17.100 1.00 97.75 215 PRO A O 1
ATOM 1687 N N . ARG A 1 216 ? 9.276 1.464 -17.135 1.00 97.56 216 ARG A N 1
ATOM 1688 C CA . ARG A 1 216 ? 8.716 2.577 -17.908 1.00 97.56 216 ARG A CA 1
ATOM 1689 C C . ARG A 1 216 ? 8.396 2.105 -19.321 1.00 97.56 216 ARG A C 1
ATOM 1691 O O . ARG A 1 216 ? 9.066 1.234 -19.871 1.00 97.56 216 ARG A O 1
ATOM 1698 N N . ILE A 1 217 ? 7.384 2.716 -19.923 1.00 96.25 217 ILE A N 1
ATOM 1699 C CA . ILE A 1 217 ? 6.964 2.420 -21.292 1.00 96.25 217 ILE A CA 1
ATOM 1700 C C . ILE A 1 217 ? 7.389 3.570 -22.203 1.00 96.25 217 ILE A C 1
ATOM 1702 O O . ILE A 1 217 ? 7.145 4.739 -21.899 1.00 96.25 217 ILE A O 1
ATOM 1706 N N . LEU A 1 218 ? 7.977 3.240 -23.353 1.00 95.06 218 LEU A N 1
ATOM 1707 C CA . LEU A 1 218 ? 8.232 4.216 -24.407 1.00 95.06 218 LEU A CA 1
ATOM 1708 C C . LEU A 1 218 ? 6.910 4.605 -25.076 1.00 95.06 218 LEU A C 1
ATOM 1710 O O . LEU A 1 218 ? 6.181 3.748 -25.574 1.00 95.06 218 LEU A O 1
ATOM 1714 N N . LYS A 1 219 ? 6.609 5.906 -25.117 1.00 92.38 219 LYS A N 1
ATOM 1715 C CA . LYS A 1 219 ? 5.320 6.427 -25.604 1.00 92.38 219 LYS A CA 1
ATOM 1716 C C . LYS A 1 219 ? 4.985 5.985 -27.033 1.00 92.38 219 LYS A C 1
ATOM 1718 O O . LYS A 1 219 ? 3.825 5.683 -27.304 1.00 92.38 219 LYS A O 1
ATOM 1723 N N . ASP A 1 220 ? 5.981 5.945 -27.913 1.00 89.62 220 ASP A N 1
ATOM 1724 C CA . ASP A 1 220 ? 5.764 5.698 -29.342 1.00 89.62 220 ASP A CA 1
ATOM 1725 C C . ASP A 1 220 ? 5.590 4.210 -29.664 1.00 89.62 220 ASP A C 1
ATOM 1727 O O . ASP A 1 220 ? 4.750 3.851 -30.484 1.00 89.62 220 ASP A O 1
ATOM 1731 N N . SER A 1 221 ? 6.357 3.333 -29.006 1.00 90.25 221 SER A N 1
ATOM 1732 C CA . SER A 1 221 ? 6.309 1.884 -29.256 1.00 90.25 221 SER A CA 1
ATOM 1733 C C . SER A 1 221 ? 5.360 1.129 -28.328 1.00 90.25 221 SER A C 1
ATOM 1735 O O . SER A 1 221 ? 4.984 0.005 -28.639 1.00 90.25 221 SER A O 1
ATOM 1737 N N . LEU A 1 222 ? 4.977 1.724 -27.193 1.00 91.56 222 LEU A N 1
ATOM 1738 C CA . LEU A 1 222 ? 4.246 1.067 -26.106 1.00 91.56 222 LEU A CA 1
ATOM 1739 C C . LEU A 1 222 ? 4.948 -0.183 -25.552 1.00 91.56 222 LEU A C 1
ATOM 1741 O O . LEU A 1 222 ? 4.297 -1.044 -24.968 1.00 91.56 222 LEU A O 1
ATOM 1745 N N . LEU A 1 223 ? 6.271 -0.271 -25.705 1.00 93.88 223 LEU A N 1
ATOM 1746 C CA . LEU A 1 223 ? 7.093 -1.356 -25.175 1.00 93.88 223 LEU A CA 1
ATOM 1747 C C . LEU A 1 223 ? 7.889 -0.902 -23.941 1.00 93.88 223 LEU A C 1
ATOM 1749 O O . LEU A 1 223 ? 8.140 0.301 -23.786 1.00 93.88 223 LEU A O 1
ATOM 1753 N N . PRO A 1 224 ? 8.328 -1.846 -23.088 1.00 96.69 224 PRO A N 1
ATOM 1754 C CA . PRO A 1 224 ? 9.228 -1.551 -21.982 1.00 96.69 224 PRO A CA 1
ATOM 1755 C C . PRO A 1 224 ? 10.511 -0.853 -22.458 1.00 96.69 224 PRO A C 1
ATOM 1757 O O . PRO A 1 224 ? 11.156 -1.276 -23.429 1.00 96.69 224 PRO A O 1
ATOM 1760 N N . ALA A 1 225 ? 10.871 0.222 -21.758 1.00 96.69 225 ALA A N 1
ATOM 1761 C CA . ALA A 1 225 ? 12.157 0.890 -21.876 1.00 96.69 225 ALA A CA 1
ATOM 1762 C C . ALA A 1 225 ? 13.331 -0.038 -21.503 1.00 96.69 225 ALA A C 1
ATOM 1764 O O . ALA A 1 225 ? 14.213 -0.193 -22.355 1.00 96.69 225 ALA A O 1
ATOM 1765 N N . PRO A 1 226 ? 13.333 -0.714 -20.330 1.00 96.88 226 PRO A N 1
ATOM 1766 C CA . PRO A 1 226 ? 14.442 -1.588 -19.967 1.00 96.88 226 PRO A CA 1
ATOM 1767 C C . PRO A 1 226 ? 14.505 -2.810 -20.889 1.00 96.88 226 PRO A C 1
ATOM 1769 O O . PRO A 1 226 ? 13.487 -3.267 -21.422 1.00 96.88 226 PRO A O 1
ATOM 1772 N N . LYS A 1 227 ? 15.716 -3.341 -21.083 1.00 92.75 227 LYS A N 1
ATOM 1773 C CA . LYS A 1 227 ? 15.980 -4.549 -21.894 1.00 92.75 227 LYS A CA 1
ATOM 1774 C C . LYS A 1 227 ? 16.413 -5.752 -21.063 1.00 92.75 227 LYS A C 1
ATOM 1776 O O . LYS A 1 227 ? 16.344 -6.874 -21.550 1.00 92.75 227 LYS A O 1
ATOM 1781 N N . SER A 1 228 ? 16.823 -5.512 -19.826 1.00 94.88 228 SER A N 1
ATOM 1782 C CA . SER A 1 228 ? 17.242 -6.509 -18.845 1.00 94.88 228 SER A CA 1
ATOM 1783 C C . SER A 1 228 ? 16.901 -6.033 -17.436 1.00 94.88 228 SER A C 1
ATOM 1785 O O . SER A 1 228 ? 16.646 -4.846 -17.227 1.00 94.88 228 SER A O 1
ATOM 1787 N N . PHE A 1 229 ? 16.946 -6.938 -16.463 1.00 92.69 229 PHE A N 1
ATOM 1788 C CA . PHE A 1 229 ? 16.752 -6.635 -15.045 1.00 92.69 229 PHE A CA 1
ATOM 1789 C C . PHE A 1 229 ? 17.720 -5.562 -14.511 1.00 92.69 229 PHE A C 1
ATOM 1791 O O . PHE A 1 229 ? 17.308 -4.691 -13.742 1.00 92.69 229 PHE A O 1
ATOM 1798 N N . ASP A 1 230 ? 18.969 -5.579 -14.987 1.00 93.06 230 ASP A N 1
ATOM 1799 C CA . ASP A 1 230 ? 20.035 -4.637 -14.609 1.00 93.06 230 ASP A CA 1
ATOM 1800 C C . ASP A 1 230 ? 20.061 -3.357 -15.462 1.00 93.06 230 ASP A C 1
ATOM 1802 O O . ASP A 1 230 ? 21.027 -2.592 -15.434 1.00 93.06 230 ASP A O 1
ATOM 1806 N N . SER A 1 231 ? 19.021 -3.116 -16.269 1.00 95.25 231 SER A N 1
ATOM 1807 C CA . SER A 1 231 ? 18.907 -1.866 -17.027 1.00 95.25 231 SER A CA 1
ATOM 1808 C C . SER A 1 231 ? 18.906 -0.650 -16.087 1.00 95.25 231 SER A C 1
ATOM 1810 O O . SER A 1 231 ? 18.470 -0.774 -14.936 1.00 95.25 231 SER A O 1
ATOM 1812 N N . PRO A 1 232 ? 19.357 0.531 -16.559 1.00 95.88 232 PRO A N 1
ATOM 1813 C CA . PRO A 1 232 ? 19.497 1.722 -15.729 1.00 95.88 232 PRO A CA 1
ATOM 1814 C C . PRO A 1 232 ? 18.262 2.018 -14.878 1.00 95.88 232 PRO A C 1
ATOM 1816 O O . PRO A 1 232 ? 17.130 1.924 -15.347 1.00 95.88 232 PRO A O 1
ATOM 1819 N N . ILE A 1 233 ? 18.480 2.462 -13.638 1.00 91.88 233 ILE A N 1
ATOM 1820 C CA . ILE A 1 233 ? 17.417 2.802 -12.673 1.00 91.88 233 ILE A CA 1
ATOM 1821 C C . ILE A 1 233 ? 16.392 3.789 -13.271 1.00 91.88 233 ILE A C 1
ATOM 1823 O O . ILE A 1 233 ? 15.199 3.709 -12.979 1.00 91.88 233 ILE A O 1
ATOM 1827 N N . SER A 1 234 ? 16.832 4.675 -14.172 1.00 93.56 234 SER A N 1
ATOM 1828 C CA . SER A 1 234 ? 15.989 5.633 -14.902 1.00 93.56 234 SER A CA 1
ATOM 1829 C C . SER A 1 234 ? 14.923 5.005 -15.799 1.00 93.56 234 SER A C 1
ATOM 1831 O O . SER A 1 234 ? 13.964 5.693 -16.155 1.00 93.56 234 SER A O 1
ATOM 1833 N N . ASP A 1 235 ? 15.081 3.739 -16.176 1.00 96.50 235 ASP A N 1
ATOM 1834 C CA . ASP A 1 235 ? 14.146 3.004 -17.031 1.00 96.50 235 ASP A CA 1
ATOM 1835 C C . ASP A 1 235 ? 13.023 2.355 -16.215 1.00 96.50 235 ASP A C 1
ATOM 1837 O O . ASP A 1 235 ? 12.056 1.832 -16.771 1.00 96.50 235 ASP A O 1
ATOM 1841 N N . TRP A 1 236 ? 13.113 2.451 -14.890 1.00 96.62 236 TRP A N 1
ATOM 1842 C CA . TRP A 1 236 ? 12.147 1.926 -13.943 1.00 96.62 236 TRP A CA 1
ATOM 1843 C C . TRP A 1 236 ? 11.399 3.054 -13.232 1.00 96.62 236 TRP A C 1
ATOM 1845 O O . TRP A 1 236 ? 11.777 4.232 -13.254 1.00 96.62 236 TRP A O 1
ATOM 1855 N N . TYR A 1 237 ? 10.282 2.710 -12.605 1.00 96.44 237 TYR A N 1
ATOM 1856 C CA . TYR A 1 237 ? 9.569 3.614 -11.715 1.00 96.44 237 TYR A CA 1
ATOM 1857 C C . TYR A 1 237 ? 8.844 2.831 -10.611 1.00 96.44 237 TYR A C 1
ATOM 1859 O O . TYR A 1 237 ? 8.396 1.708 -10.852 1.00 96.44 237 TYR A O 1
ATOM 1867 N N . PRO A 1 238 ? 8.715 3.402 -9.401 1.00 96.12 238 PRO A N 1
ATOM 1868 C CA . PRO A 1 238 ? 7.801 2.866 -8.404 1.00 96.12 238 PRO A CA 1
ATOM 1869 C C . PRO A 1 238 ? 6.353 3.170 -8.840 1.00 96.12 238 PRO A C 1
ATOM 1871 O O . PRO A 1 238 ? 6.071 4.322 -9.192 1.00 96.12 238 PRO A O 1
ATOM 1874 N N . PRO A 1 239 ? 5.413 2.209 -8.806 1.00 95.56 239 PRO A N 1
ATOM 1875 C CA . PRO A 1 239 ? 4.036 2.373 -9.289 1.00 95.56 239 PRO A CA 1
ATOM 1876 C C . PRO A 1 239 ? 3.125 3.272 -8.431 1.00 95.56 239 PRO A C 1
ATOM 1878 O O . PRO A 1 239 ? 1.899 3.208 -8.524 1.00 95.56 239 PRO A O 1
ATOM 1881 N N . GLY A 1 240 ? 3.716 4.176 -7.650 1.00 93.38 240 GLY A N 1
ATOM 1882 C CA . GLY A 1 240 ? 3.020 5.087 -6.755 1.00 93.38 240 GLY A CA 1
ATOM 1883 C C . GLY A 1 240 ? 2.509 4.399 -5.490 1.00 93.38 240 GLY A C 1
ATOM 1884 O O . GLY A 1 240 ? 2.592 3.188 -5.320 1.00 93.38 240 GLY A O 1
ATOM 1885 N N . HIS A 1 241 ? 1.922 5.188 -4.591 1.00 92.50 241 HIS A N 1
ATOM 1886 C CA . HIS A 1 241 ? 1.505 4.705 -3.270 1.00 92.50 241 HIS A CA 1
ATOM 1887 C C . HIS A 1 241 ? 0.341 3.696 -3.292 1.00 92.50 241 HIS A C 1
ATOM 1889 O O . HIS A 1 241 ? 0.039 3.102 -2.264 1.00 92.50 241 HIS A O 1
ATOM 1895 N N . GLY A 1 242 ? -0.333 3.500 -4.432 1.00 93.38 242 GLY A N 1
ATOM 1896 C CA . GLY A 1 242 ? -1.387 2.487 -4.578 1.00 93.38 242 GLY A CA 1
ATOM 1897 C C . GLY A 1 242 ? -0.861 1.049 -4.550 1.00 93.38 242 GLY A C 1
ATOM 1898 O O . GLY A 1 242 ? -1.622 0.134 -4.257 1.00 93.38 2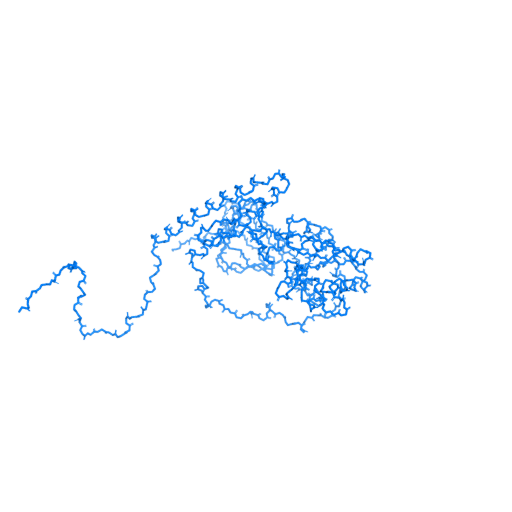42 GLY A O 1
ATOM 1899 N N . ASP A 1 243 ? 0.435 0.857 -4.798 1.00 95.06 243 ASP A N 1
ATOM 1900 C CA . ASP A 1 243 ? 1.104 -0.445 -4.733 1.00 95.06 243 ASP A CA 1
ATOM 1901 C C . ASP A 1 243 ? 1.313 -0.956 -3.303 1.00 95.06 243 ASP A C 1
ATOM 1903 O O . ASP A 1 243 ? 1.704 -2.104 -3.111 1.00 95.06 243 ASP A O 1
ATOM 1907 N N . VAL A 1 244 ? 1.016 -0.133 -2.290 1.00 96.19 244 VAL A N 1
ATOM 1908 C CA . VAL A 1 244 ? 1.151 -0.495 -0.871 1.00 96.19 244 VAL A CA 1
ATOM 1909 C C . VAL A 1 244 ? 0.468 -1.821 -0.537 1.00 96.19 244 VAL A C 1
ATOM 1911 O O . VAL A 1 244 ? 0.990 -2.573 0.270 1.00 96.19 244 VAL A O 1
ATOM 1914 N N . PHE A 1 245 ? -0.668 -2.142 -1.162 1.00 94.62 245 PHE A N 1
ATOM 1915 C CA . PHE A 1 245 ? -1.401 -3.377 -0.875 1.00 94.62 245 PHE A CA 1
ATOM 1916 C C . PHE A 1 245 ? -0.660 -4.620 -1.378 1.00 94.62 245 PHE A C 1
ATOM 1918 O O . PHE A 1 245 ? -0.454 -5.563 -0.616 1.00 94.62 245 PHE A O 1
ATOM 1925 N N . GLU A 1 246 ? -0.231 -4.599 -2.640 1.00 93.00 246 GLU A N 1
ATOM 1926 C CA . GLU A 1 246 ? 0.478 -5.712 -3.279 1.00 93.00 246 GLU A CA 1
ATOM 1927 C C . GLU A 1 246 ? 1.857 -5.912 -2.645 1.00 93.00 246 GLU A C 1
ATOM 1929 O O . GLU A 1 246 ? 2.222 -7.020 -2.263 1.00 93.00 246 GLU A O 1
ATOM 1934 N N . SER A 1 247 ? 2.615 -4.831 -2.457 1.00 94.44 247 SER A N 1
ATOM 1935 C CA . SER A 1 247 ? 3.958 -4.894 -1.869 1.00 94.44 247 SER A CA 1
ATOM 1936 C C . SER A 1 247 ? 3.953 -5.268 -0.381 1.00 94.44 247 SER A C 1
ATOM 1938 O O . SER A 1 247 ? 4.807 -6.040 0.064 1.00 94.44 247 SER A O 1
ATOM 1940 N N . LEU A 1 248 ? 2.963 -4.819 0.400 1.00 95.12 248 LEU A N 1
ATOM 1941 C CA . LEU A 1 248 ? 2.809 -5.244 1.797 1.00 95.12 248 LEU A CA 1
ATOM 1942 C C . LEU A 1 248 ? 2.458 -6.736 1.905 1.00 95.12 248 LEU A C 1
ATOM 1944 O O . LEU A 1 248 ? 2.948 -7.411 2.812 1.00 95.12 248 LEU A O 1
ATOM 1948 N N . TYR A 1 249 ? 1.646 -7.255 0.980 1.00 93.88 249 TYR A N 1
ATOM 1949 C CA . TYR A 1 249 ? 1.341 -8.683 0.888 1.00 93.88 249 TYR A CA 1
ATOM 1950 C C . TYR A 1 249 ? 2.583 -9.493 0.485 1.00 93.88 249 TYR A C 1
ATOM 1952 O O . TYR A 1 249 ? 2.997 -10.396 1.211 1.00 93.88 249 TYR A O 1
ATOM 1960 N N . ASN A 1 250 ? 3.236 -9.115 -0.618 1.00 90.94 250 ASN A N 1
ATOM 1961 C CA . ASN A 1 250 ? 4.383 -9.832 -1.183 1.00 90.94 250 ASN A CA 1
ATOM 1962 C C . ASN A 1 250 ? 5.619 -9.823 -0.269 1.00 90.94 250 ASN A C 1
ATOM 1964 O O . ASN A 1 250 ? 6.404 -10.767 -0.295 1.00 90.94 250 ASN A O 1
ATOM 1968 N N . SER A 1 251 ? 5.788 -8.789 0.562 1.00 93.62 251 SER A N 1
ATOM 1969 C CA . SER A 1 251 ? 6.889 -8.710 1.535 1.00 93.62 251 SER A CA 1
ATOM 1970 C C . SER A 1 251 ? 6.746 -9.668 2.724 1.00 93.62 251 SER A C 1
ATOM 1972 O O . SER A 1 251 ? 7.697 -9.839 3.484 1.00 93.62 251 SER A O 1
ATOM 1974 N N . GLY A 1 252 ? 5.564 -10.257 2.948 1.00 94.25 252 GLY A N 1
ATOM 1975 C CA . GLY A 1 252 ? 5.276 -11.071 4.136 1.00 94.25 252 GLY A CA 1
ATOM 1976 C C . GLY A 1 252 ? 5.137 -10.265 5.438 1.00 94.25 252 GLY A C 1
ATOM 1977 O O . GLY A 1 252 ? 4.871 -10.835 6.504 1.00 94.25 252 GLY A O 1
ATOM 1978 N N . ILE A 1 253 ? 5.265 -8.932 5.382 1.00 95.69 253 ILE A N 1
ATOM 1979 C CA . ILE A 1 253 ? 5.023 -8.065 6.540 1.00 95.69 253 ILE A CA 1
ATOM 1980 C C . ILE A 1 253 ? 3.549 -8.105 6.929 1.00 95.69 253 ILE A C 1
ATOM 1982 O O . ILE A 1 253 ? 3.262 -8.130 8.123 1.00 95.69 253 ILE A O 1
ATOM 1986 N N . LEU A 1 254 ? 2.621 -8.189 5.968 1.00 95.75 254 LEU A N 1
ATOM 1987 C CA . LEU A 1 254 ? 1.196 -8.324 6.281 1.00 95.75 254 LEU A CA 1
ATOM 1988 C C . LEU A 1 254 ? 0.931 -9.506 7.224 1.00 95.75 254 LEU A C 1
ATOM 1990 O O . LEU A 1 254 ? 0.324 -9.332 8.279 1.00 95.75 254 LEU A O 1
ATOM 1994 N N . ASP A 1 255 ? 1.450 -10.688 6.887 1.00 95.38 255 ASP A N 1
ATOM 1995 C CA . ASP A 1 255 ? 1.302 -11.888 7.715 1.00 95.38 255 ASP A CA 1
ATOM 1996 C C . ASP A 1 255 ? 1.968 -11.722 9.083 1.00 95.38 255 ASP A C 1
ATOM 1998 O O . ASP A 1 255 ? 1.468 -12.218 10.092 1.00 95.38 255 ASP A O 1
ATOM 2002 N N . THR A 1 256 ? 3.099 -11.016 9.133 1.00 96.12 256 THR A N 1
ATOM 2003 C CA . THR A 1 256 ? 3.808 -10.713 10.382 1.00 96.12 256 THR A CA 1
ATOM 2004 C C . THR A 1 256 ? 2.976 -9.808 11.289 1.00 96.12 256 THR A C 1
ATOM 2006 O O . THR A 1 256 ? 2.871 -10.076 12.485 1.00 96.12 256 THR A O 1
ATOM 2009 N N . LEU A 1 257 ? 2.345 -8.771 10.734 1.00 95.38 257 LEU A N 1
ATOM 2010 C CA . LEU A 1 257 ? 1.457 -7.868 11.467 1.00 95.38 257 LEU A CA 1
ATOM 2011 C C . LEU A 1 257 ? 0.212 -8.610 11.974 1.00 95.38 257 LEU A C 1
ATOM 2013 O O . LEU A 1 257 ? -0.106 -8.524 13.159 1.00 95.38 257 LEU A O 1
ATOM 2017 N N . ILE A 1 258 ? -0.428 -9.419 11.125 1.00 94.62 258 ILE A N 1
ATOM 2018 C CA . ILE A 1 258 ? -1.601 -10.222 11.505 1.00 94.62 258 ILE A CA 1
ATOM 2019 C C . ILE A 1 258 ? -1.251 -11.201 12.635 1.00 94.62 258 ILE A C 1
ATOM 2021 O O . ILE A 1 258 ? -1.977 -11.291 13.623 1.00 94.62 258 ILE A O 1
ATOM 2025 N N . LYS A 1 259 ? -0.108 -11.899 12.551 1.00 95.88 259 LYS A N 1
ATOM 2026 C CA . LYS A 1 259 ? 0.359 -12.817 13.610 1.00 95.88 259 LYS A CA 1
ATOM 2027 C C . LYS A 1 259 ? 0.608 -12.116 14.946 1.00 95.88 259 LYS A C 1
ATOM 2029 O O . LYS A 1 259 ? 0.477 -12.748 15.990 1.00 95.88 259 LYS A O 1
ATOM 2034 N N . ARG A 1 260 ? 0.962 -10.829 14.922 1.00 93.44 260 ARG A N 1
ATOM 2035 C CA . ARG A 1 260 ? 1.137 -9.996 16.121 1.00 93.44 260 ARG A CA 1
ATOM 2036 C C . ARG A 1 260 ? -0.185 -9.485 16.705 1.00 93.44 260 ARG A C 1
ATOM 2038 O O . ARG A 1 260 ? -0.159 -8.870 17.764 1.00 93.44 260 ARG A O 1
ATOM 2045 N N . GLY A 1 261 ? -1.319 -9.746 16.053 1.00 92.62 261 GLY A N 1
ATOM 2046 C CA . GLY A 1 261 ? -2.635 -9.269 16.483 1.00 92.62 261 GLY A CA 1
ATOM 2047 C C . GLY A 1 261 ? -2.971 -7.854 16.005 1.00 92.62 261 GLY A C 1
ATOM 2048 O O . GLY A 1 261 ? -3.887 -7.236 16.544 1.00 92.62 261 GLY A O 1
ATOM 2049 N N . VAL A 1 262 ? -2.248 -7.336 15.006 1.00 93.50 262 VAL A N 1
ATOM 2050 C CA . VAL A 1 262 ? -2.589 -6.066 1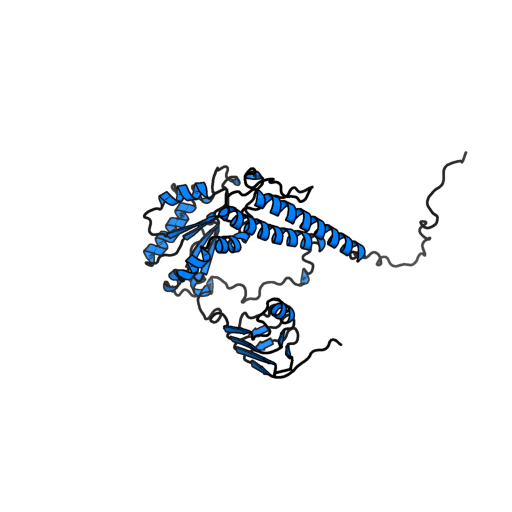4.356 1.00 93.50 262 VAL A CA 1
ATOM 2051 C C . VAL A 1 262 ? -3.806 -6.271 13.454 1.00 93.50 262 VAL A C 1
ATOM 2053 O O . VAL A 1 262 ? -3.824 -7.173 12.618 1.00 93.50 262 VAL A O 1
ATOM 2056 N N . GLU A 1 263 ? -4.804 -5.403 13.599 1.00 92.06 263 GLU A N 1
ATOM 2057 C CA . GLU A 1 263 ? -6.043 -5.401 12.811 1.00 92.06 263 GLU A CA 1
ATOM 2058 C C . GLU A 1 263 ? -6.125 -4.183 11.876 1.00 92.06 263 GLU A C 1
ATOM 2060 O O . GLU A 1 263 ? -6.796 -4.239 10.847 1.00 92.06 263 GLU A O 1
ATOM 2065 N N . ILE A 1 264 ? -5.441 -3.080 12.212 1.00 94.12 264 ILE A N 1
ATOM 2066 C CA . ILE A 1 264 ? -5.542 -1.801 11.497 1.00 94.12 264 ILE A CA 1
ATOM 2067 C C . ILE A 1 264 ? -4.157 -1.239 11.191 1.00 94.12 264 ILE A C 1
ATOM 2069 O O . ILE A 1 264 ? -3.273 -1.211 12.046 1.00 94.12 264 ILE A O 1
ATOM 2073 N N . VAL A 1 265 ? -3.997 -0.715 9.975 1.00 96.31 265 VAL A N 1
ATOM 2074 C CA . VAL A 1 265 ? -2.816 0.046 9.558 1.00 96.31 265 VAL A CA 1
ATOM 2075 C C . VAL A 1 265 ? -3.193 1.514 9.376 1.00 96.31 265 VAL A C 1
ATOM 2077 O O . VAL A 1 265 ? -4.046 1.847 8.553 1.00 96.31 265 VAL A O 1
ATOM 2080 N N . PHE A 1 266 ? -2.531 2.403 10.112 1.00 97.50 266 PHE A N 1
ATOM 2081 C CA . PHE A 1 266 ? -2.585 3.842 9.875 1.00 97.50 266 PHE A CA 1
ATOM 2082 C C . PHE A 1 266 ? -1.551 4.229 8.817 1.00 97.50 266 PHE A C 1
ATOM 2084 O O . PHE A 1 266 ? -0.350 4.226 9.083 1.00 97.50 266 PHE A O 1
ATOM 2091 N N . LEU A 1 267 ? -2.029 4.554 7.615 1.00 97.50 267 LEU A N 1
ATOM 2092 C CA . LEU A 1 267 ? -1.204 4.919 6.467 1.00 97.50 267 LEU A CA 1
ATOM 2093 C C . LEU A 1 267 ? -1.099 6.440 6.322 1.00 97.50 267 LEU A C 1
ATOM 2095 O O . LEU A 1 267 ? -2.116 7.126 6.221 1.00 97.50 267 LEU A O 1
ATOM 2099 N N . SER A 1 268 ? 0.119 6.974 6.219 1.00 97.56 268 SER A N 1
ATOM 2100 C CA . SER A 1 268 ? 0.322 8.378 5.847 1.00 97.56 268 SER A CA 1
ATOM 2101 C C . SER A 1 268 ? 1.630 8.604 5.093 1.00 97.56 268 SER A C 1
ATOM 2103 O O . SER A 1 268 ? 2.541 7.780 5.130 1.00 97.56 268 SER A O 1
ATOM 2105 N N . ASN A 1 269 ? 1.782 9.766 4.457 1.00 96.31 269 ASN A N 1
ATOM 2106 C CA . ASN A 1 269 ? 3.097 10.175 3.966 1.00 96.31 269 ASN A CA 1
ATOM 2107 C C . ASN A 1 269 ? 4.046 10.479 5.131 1.00 96.31 269 ASN A C 1
ATOM 2109 O O . ASN A 1 269 ? 3.604 10.907 6.203 1.00 96.31 269 ASN A O 1
ATOM 2113 N N . VAL A 1 270 ? 5.345 10.281 4.904 1.00 93.62 270 VAL A N 1
ATOM 2114 C CA . VAL A 1 270 ? 6.399 10.629 5.871 1.00 93.62 270 VAL A CA 1
ATOM 2115 C C . VAL A 1 270 ? 6.601 12.142 6.008 1.00 93.62 270 VAL A C 1
ATOM 2117 O O . VAL A 1 270 ? 6.965 12.623 7.073 1.00 93.62 270 VAL A O 1
ATOM 2120 N N . ASP A 1 271 ? 6.307 12.908 4.956 1.00 92.62 271 ASP A N 1
ATOM 2121 C CA . ASP A 1 271 ? 6.432 14.369 4.942 1.00 92.62 271 ASP A CA 1
ATOM 2122 C C . ASP A 1 271 ? 5.231 15.102 5.569 1.00 92.62 271 ASP A C 1
ATOM 2124 O O . ASP A 1 271 ? 5.250 16.325 5.707 1.00 92.62 271 ASP A O 1
ATOM 2128 N N . ASN A 1 272 ? 4.195 14.369 5.992 1.00 94.69 272 ASN A N 1
ATOM 2129 C CA . ASN A 1 272 ? 3.064 14.921 6.726 1.00 94.69 272 ASN A CA 1
ATOM 2130 C C . ASN A 1 272 ? 3.273 14.772 8.241 1.00 94.69 272 ASN A C 1
ATOM 2132 O O . ASN A 1 272 ? 2.870 13.777 8.844 1.00 94.69 272 ASN A O 1
ATOM 2136 N N . LEU A 1 273 ? 3.856 15.797 8.867 1.00 91.00 273 LEU A N 1
ATOM 2137 C CA . LEU A 1 273 ? 4.091 15.828 10.317 1.00 91.00 273 LEU A CA 1
ATOM 2138 C C . LEU A 1 273 ? 2.808 15.907 11.160 1.00 91.00 273 LEU A C 1
ATOM 2140 O O . LEU A 1 273 ? 2.842 15.567 12.342 1.00 91.00 273 LEU A O 1
ATOM 2144 N N . GLY A 1 274 ? 1.689 16.342 10.568 1.00 93.94 274 GLY A N 1
ATOM 2145 C CA . GLY A 1 274 ? 0.382 16.387 11.230 1.00 93.94 274 GLY A CA 1
ATOM 2146 C C . GLY A 1 274 ? -0.315 15.026 11.295 1.00 93.94 274 GLY A C 1
ATOM 2147 O O . GLY A 1 274 ? -1.284 14.871 12.031 1.00 93.94 274 GLY A O 1
ATOM 2148 N N . ALA A 1 275 ? 0.176 14.030 10.553 1.00 95.31 275 ALA A N 1
ATOM 2149 C CA . ALA A 1 275 ? -0.351 12.670 10.565 1.00 95.31 275 ALA A CA 1
ATOM 2150 C C . ALA A 1 275 ? 0.168 11.884 11.781 1.00 95.31 275 ALA A C 1
ATOM 2152 O O . ALA A 1 275 ? 0.989 10.968 11.653 1.00 95.31 275 ALA A O 1
ATOM 2153 N N . VAL A 1 276 ? -0.317 12.272 12.959 1.00 95.00 276 VAL A N 1
ATOM 2154 C CA . VAL A 1 276 ? -0.100 11.578 14.233 1.00 95.00 276 VAL A CA 1
ATOM 2155 C C . VAL A 1 276 ? -1.180 10.522 14.468 1.00 95.00 276 VAL A C 1
ATOM 2157 O O . VAL A 1 276 ? -2.252 10.576 13.868 1.00 95.00 276 VAL A O 1
ATOM 2160 N N . VAL A 1 277 ? -0.896 9.549 15.338 1.00 94.19 277 VAL A N 1
ATOM 2161 C CA . VAL A 1 277 ? -1.899 8.562 15.758 1.00 94.19 277 VAL A CA 1
ATOM 2162 C C . VAL A 1 277 ? -2.978 9.270 16.571 1.00 94.19 277 VAL A C 1
ATOM 2164 O O . VAL A 1 277 ? -2.693 9.832 17.625 1.00 94.19 277 VAL A O 1
ATOM 2167 N N . ASP A 1 278 ? -4.211 9.219 16.077 1.00 93.06 278 ASP A N 1
ATOM 2168 C CA . ASP A 1 278 ? -5.377 9.789 16.743 1.00 93.06 278 ASP A CA 1
ATOM 2169 C C . ASP A 1 278 ? -6.215 8.678 17.388 1.00 93.06 278 ASP A C 1
ATOM 2171 O O . ASP A 1 278 ? -6.764 7.806 16.706 1.00 93.06 278 ASP A O 1
ATOM 2175 N N . LEU A 1 279 ? -6.313 8.710 18.719 1.00 90.81 279 LEU A N 1
ATOM 2176 C CA . LEU A 1 279 ? -7.022 7.690 19.491 1.00 90.81 279 LEU A CA 1
ATOM 2177 C C . LEU A 1 279 ? -8.540 7.724 19.278 1.00 90.81 279 LEU A C 1
ATOM 2179 O O . LEU A 1 279 ? -9.170 6.672 19.359 1.00 90.81 279 LEU A O 1
ATOM 2183 N N . ARG A 1 280 ? -9.130 8.884 18.960 1.00 90.75 280 ARG A N 1
ATOM 2184 C CA . ARG A 1 280 ? -10.575 9.017 18.703 1.00 90.75 280 ARG A CA 1
ATOM 2185 C C . ARG A 1 280 ? -10.932 8.354 17.381 1.00 90.75 280 ARG A C 1
ATOM 2187 O O . ARG A 1 280 ? -11.914 7.618 17.299 1.00 90.75 280 ARG A O 1
ATOM 2194 N N . ILE A 1 281 ? -10.093 8.557 16.362 1.00 91.50 281 ILE A N 1
ATOM 2195 C CA . ILE A 1 281 ? -10.239 7.879 15.067 1.00 91.50 281 ILE A CA 1
ATOM 2196 C C . ILE A 1 281 ? -10.028 6.374 15.237 1.00 91.50 281 ILE A C 1
ATOM 2198 O O . ILE A 1 281 ? -10.850 5.593 14.761 1.00 91.50 281 ILE A O 1
ATOM 2202 N N . LEU A 1 282 ? -8.968 5.955 15.938 1.00 90.56 282 LEU A N 1
ATOM 2203 C CA . LEU A 1 282 ? -8.684 4.539 16.177 1.00 90.56 282 LEU A CA 1
ATOM 2204 C C . LEU A 1 282 ? -9.830 3.842 16.914 1.00 90.56 282 LEU A C 1
ATOM 2206 O O . LEU A 1 282 ? -10.270 2.772 16.495 1.00 90.56 282 LEU A O 1
ATOM 2210 N N . GLN A 1 283 ? -10.334 4.460 17.985 1.00 87.56 283 GLN A N 1
ATOM 2211 C CA . GLN A 1 283 ? -11.483 3.951 18.718 1.00 87.56 283 GLN A CA 1
ATOM 2212 C C . GLN A 1 283 ? -12.680 3.813 17.790 1.00 87.56 283 GLN A C 1
ATOM 2214 O O . GLN A 1 283 ? -13.262 2.737 17.719 1.00 87.56 283 GLN A O 1
ATOM 2219 N N . HIS A 1 284 ? -13.022 4.868 17.052 1.00 85.94 284 HIS A N 1
ATOM 2220 C CA . HIS A 1 284 ? -14.137 4.819 16.120 1.00 85.94 284 HIS A CA 1
ATOM 2221 C C . HIS A 1 284 ? -13.955 3.703 15.079 1.00 85.94 284 HIS A C 1
ATOM 2223 O O . HIS A 1 284 ? -14.921 3.053 14.709 1.00 85.94 284 HIS A O 1
ATOM 2229 N N . MET A 1 285 ? -12.729 3.423 14.621 1.00 85.38 285 MET A N 1
ATOM 2230 C CA . MET A 1 285 ? -12.457 2.313 13.701 1.00 85.38 285 MET A CA 1
ATOM 2231 C C . MET A 1 285 ? -12.654 0.918 14.292 1.00 85.38 285 MET A C 1
ATOM 2233 O O . MET A 1 285 ? -13.024 0.024 13.536 1.00 85.38 285 MET A O 1
ATOM 2237 N N . ILE A 1 286 ? -12.405 0.729 15.587 1.00 81.00 286 ILE A N 1
ATOM 2238 C CA . ILE A 1 286 ? -12.456 -0.588 16.244 1.00 81.00 286 ILE A CA 1
ATOM 2239 C C . ILE A 1 286 ? -13.783 -0.823 16.962 1.00 81.00 286 ILE A C 1
ATOM 2241 O O . ILE A 1 286 ? -14.155 -1.976 17.176 1.00 81.00 286 ILE A O 1
ATOM 2245 N N . ASP A 1 287 ? -14.488 0.242 17.350 1.00 71.06 287 ASP A N 1
ATOM 2246 C CA . ASP A 1 287 ? -15.745 0.141 18.079 1.00 71.06 287 ASP A CA 1
ATOM 2247 C C . ASP A 1 287 ? -16.738 -0.733 17.287 1.00 71.06 287 ASP A C 1
ATOM 2249 O O . ASP A 1 287 ? -17.133 -0.360 16.177 1.00 71.06 287 ASP A O 1
ATOM 2253 N N . PRO A 1 288 ? -17.158 -1.891 17.834 1.00 57.72 288 PRO A N 1
ATOM 2254 C CA . PRO A 1 288 ? -18.102 -2.792 17.174 1.00 57.72 288 PRO A CA 1
ATOM 2255 C C . PRO A 1 288 ? -19.481 -2.156 16.957 1.00 57.72 288 PRO A C 1
ATOM 2257 O O . PRO A 1 288 ? -20.291 -2.689 16.204 1.00 57.72 288 PRO A O 1
ATOM 2260 N N . ASN A 1 289 ? -19.760 -1.005 17.576 1.00 55.88 289 ASN A N 1
ATOM 2261 C CA . ASN A 1 289 ? -20.953 -0.215 17.285 1.00 55.88 289 ASN A CA 1
ATOM 2262 C C . ASN A 1 289 ? -20.861 0.554 15.954 1.00 55.88 289 ASN A C 1
ATOM 2264 O O . ASN A 1 289 ? -21.858 1.134 15.527 1.00 55.88 289 ASN A O 1
ATOM 2268 N N . ARG A 1 290 ? -19.696 0.579 15.286 1.00 55.22 290 ARG A N 1
ATOM 2269 C CA . ARG A 1 290 ? -19.543 1.186 13.956 1.00 55.22 290 ARG A CA 1
ATOM 2270 C C . ARG A 1 290 ? -20.047 0.259 12.854 1.00 55.22 290 ARG A C 1
ATOM 2272 O O . ARG A 1 290 ? -20.752 0.708 11.959 1.00 55.22 290 ARG A O 1
ATOM 2279 N N . PHE A 1 291 ? -19.681 -1.013 12.950 1.00 54.53 291 PHE A N 1
ATOM 2280 C CA . PHE A 1 291 ? -20.140 -2.143 12.150 1.00 54.53 291 PHE A CA 1
ATOM 2281 C C . PHE A 1 291 ? -19.924 -3.363 13.044 1.00 54.53 291 PHE A C 1
ATOM 2283 O O . PHE A 1 291 ? -18.870 -3.448 13.679 1.00 54.53 291 PHE A O 1
ATOM 2290 N N . GLY A 1 292 ? -20.892 -4.277 13.133 1.00 52.88 292 GLY A N 1
ATOM 2291 C CA . GLY A 1 292 ? -20.717 -5.515 13.893 1.00 52.88 292 GLY A CA 1
ATOM 2292 C C . GLY A 1 292 ? -19.433 -6.270 13.494 1.00 52.88 292 GLY A C 1
ATOM 2293 O O . GLY A 1 292 ? -18.769 -5.911 12.515 1.00 52.88 292 GLY A O 1
ATOM 2294 N N . PRO A 1 293 ? -19.044 -7.328 14.233 1.00 58.00 293 PRO A N 1
ATOM 2295 C CA . PRO A 1 293 ? -17.937 -8.189 13.808 1.00 58.00 293 PRO A CA 1
ATOM 2296 C C . PRO A 1 293 ? -18.093 -8.563 12.327 1.00 58.00 293 PRO A C 1
ATOM 2298 O O . PRO A 1 293 ? -19.221 -8.701 11.856 1.00 58.00 293 PRO A O 1
ATOM 2301 N N . ALA A 1 294 ? -16.972 -8.715 11.604 1.00 65.25 294 ALA A N 1
ATOM 2302 C CA . ALA A 1 294 ? -16.997 -9.031 10.174 1.00 65.25 294 ALA A CA 1
ATOM 2303 C C . ALA A 1 294 ? -18.047 -10.120 9.889 1.00 65.25 294 ALA A C 1
ATOM 2305 O O . ALA A 1 294 ? -18.035 -11.147 10.581 1.00 65.25 294 ALA A O 1
ATOM 2306 N N . PRO A 1 295 ? -18.956 -9.905 8.919 1.00 81.06 295 PRO A N 1
ATOM 2307 C CA . PRO A 1 295 ? -20.110 -10.767 8.768 1.00 81.06 295 PRO A CA 1
ATOM 2308 C C . PRO A 1 295 ? -19.683 -12.214 8.578 1.00 81.06 295 PRO A C 1
ATOM 2310 O O . PRO A 1 295 ? -18.800 -12.521 7.770 1.00 81.06 295 PRO A O 1
ATOM 2313 N N . LEU A 1 296 ? -20.344 -13.128 9.282 1.00 85.94 296 LEU A N 1
ATOM 2314 C CA . LEU A 1 296 ? -20.114 -14.549 9.078 1.00 85.94 296 LEU A CA 1
ATOM 2315 C C . LEU A 1 296 ? -20.740 -14.963 7.743 1.00 85.94 296 LEU A C 1
ATOM 2317 O O . LEU A 1 296 ? -21.951 -15.146 7.652 1.00 85.94 296 LEU A O 1
ATOM 2321 N N . ILE A 1 297 ? -19.916 -15.131 6.707 1.00 93.50 297 ILE A N 1
ATOM 2322 C CA . ILE A 1 297 ? -20.368 -15.544 5.373 1.00 93.50 297 ILE A CA 1
ATOM 2323 C C . ILE A 1 297 ? -20.082 -17.034 5.154 1.00 93.50 297 ILE A C 1
ATOM 2325 O O . ILE A 1 297 ? -18.934 -17.475 5.136 1.00 93.50 297 ILE A O 1
ATOM 2329 N N . LYS A 1 298 ? -21.140 -17.816 4.935 1.00 95.12 298 LYS A N 1
ATOM 2330 C CA . LYS A 1 298 ? -21.105 -19.237 4.575 1.00 95.12 298 LYS A CA 1
ATOM 2331 C C . LYS A 1 298 ? -21.775 -19.440 3.223 1.00 95.12 298 LYS A C 1
ATOM 2333 O O . LYS A 1 298 ? -22.998 -19.388 3.109 1.00 95.12 298 LYS A O 1
ATOM 2338 N N . LEU A 1 299 ? -20.971 -19.711 2.202 1.00 95.00 299 LEU A N 1
ATOM 2339 C CA . LEU A 1 299 ? -21.464 -20.075 0.876 1.00 95.00 299 LEU A CA 1
ATOM 2340 C C . LEU A 1 299 ? -21.356 -21.592 0.688 1.00 95.00 299 LEU A C 1
ATOM 2342 O O . LEU A 1 299 ? -20.334 -22.196 1.011 1.00 95.00 299 LEU A O 1
ATOM 2346 N N . GLY A 1 300 ? -22.427 -22.208 0.194 1.00 91.19 300 GLY A N 1
ATOM 2347 C CA . GLY A 1 300 ? -22.509 -23.642 -0.054 1.00 91.19 300 GLY A CA 1
ATOM 2348 C C . GLY A 1 300 ? -21.628 -24.111 -1.216 1.00 91.19 300 GLY A C 1
ATOM 2349 O O . GLY A 1 300 ? -20.967 -23.324 -1.895 1.00 91.19 300 GLY A O 1
ATOM 2350 N N . ASN A 1 301 ? -21.649 -25.421 -1.478 1.00 90.56 301 ASN A N 1
ATOM 2351 C CA . ASN A 1 301 ? -20.797 -26.064 -2.489 1.00 90.56 301 ASN A CA 1
ATOM 2352 C C . ASN A 1 301 ? -20.951 -25.473 -3.903 1.00 90.56 301 ASN A C 1
ATOM 2354 O O . ASN A 1 301 ? -19.976 -25.444 -4.652 1.00 90.56 301 ASN A O 1
ATOM 2358 N N . ASP A 1 302 ? -22.130 -24.944 -4.236 1.00 89.12 302 ASP A N 1
ATOM 2359 C CA . ASP A 1 302 ? -22.437 -24.246 -5.492 1.00 89.12 302 ASP A CA 1
ATOM 2360 C C . ASP A 1 302 ? -21.606 -22.980 -5.758 1.00 89.12 302 ASP A C 1
ATOM 2362 O O . ASP A 1 302 ? -21.611 -22.479 -6.881 1.00 89.12 302 ASP A O 1
ATOM 2366 N N . PHE A 1 303 ? -20.904 -22.463 -4.746 1.00 90.25 303 PHE A N 1
ATOM 2367 C CA . PHE A 1 303 ? -20.050 -21.272 -4.823 1.00 90.25 303 PHE A CA 1
ATOM 2368 C C . PHE A 1 303 ? -18.564 -21.601 -4.612 1.00 90.25 303 PHE A C 1
ATOM 2370 O O . PHE A 1 303 ? -17.731 -20.698 -4.572 1.00 90.25 303 PHE A O 1
ATOM 2377 N N . LYS A 1 304 ? -18.207 -22.887 -4.470 1.00 85.88 304 LYS A N 1
ATOM 2378 C CA . LYS A 1 304 ? -16.840 -23.320 -4.132 1.00 85.88 304 LYS A CA 1
ATOM 2379 C C . LYS A 1 304 ? -15.822 -22.995 -5.228 1.00 85.88 304 LYS A C 1
ATOM 2381 O O . LYS A 1 304 ? -14.658 -22.742 -4.927 1.00 85.88 304 LYS A O 1
ATOM 2386 N N . LYS A 1 305 ? -16.234 -23.030 -6.500 1.00 83.12 305 LYS A N 1
ATOM 2387 C CA . LYS A 1 305 ? -15.388 -22.637 -7.635 1.00 83.12 305 LYS A CA 1
ATOM 2388 C C . LYS A 1 305 ? -15.615 -21.169 -7.967 1.00 83.12 305 LYS A C 1
ATOM 2390 O O . LYS A 1 305 ? -16.754 -20.721 -8.063 1.00 83.12 305 LYS A O 1
ATOM 2395 N N . VAL A 1 306 ? -14.531 -20.454 -8.262 1.00 77.44 306 VAL A N 1
ATOM 2396 C CA . VAL A 1 306 ? -14.572 -19.031 -8.642 1.00 77.44 306 VAL A CA 1
ATOM 2397 C C . VAL A 1 306 ? -15.470 -18.784 -9.861 1.00 77.44 306 VAL A C 1
ATOM 2399 O O . VAL A 1 306 ? -16.214 -17.807 -9.880 1.00 77.44 306 VAL A O 1
ATOM 2402 N N . SER A 1 307 ? -15.465 -19.689 -10.848 1.00 82.19 307 SER A N 1
ATOM 2403 C CA . SER A 1 307 ? -16.333 -19.596 -12.030 1.00 82.19 307 SER A CA 1
ATOM 2404 C C . SER A 1 307 ? -17.820 -19.639 -11.674 1.00 82.19 307 SER A C 1
ATOM 2406 O O . SER A 1 307 ? -18.615 -18.895 -12.245 1.00 82.19 307 SER A O 1
ATOM 2408 N N . ASP A 1 308 ? -18.194 -20.490 -10.717 1.00 86.12 308 ASP A N 1
ATOM 2409 C CA . ASP A 1 308 ? -19.582 -20.666 -10.291 1.00 86.12 308 ASP A CA 1
ATOM 2410 C C . ASP A 1 308 ? -20.016 -19.497 -9.399 1.00 86.12 308 ASP A C 1
ATOM 2412 O O . ASP A 1 308 ? -21.104 -18.954 -9.585 1.00 86.12 308 ASP A O 1
ATOM 2416 N N . PHE A 1 309 ? -19.124 -19.024 -8.521 1.00 88.12 309 PHE A N 1
ATOM 2417 C CA . PHE A 1 309 ? -19.328 -17.805 -7.738 1.00 88.12 309 PHE A CA 1
ATOM 2418 C C . PHE A 1 309 ? -19.611 -16.592 -8.635 1.00 88.12 309 PHE A C 1
ATOM 2420 O O . PHE A 1 309 ? -20.628 -15.926 -8.460 1.00 88.12 309 PHE A O 1
ATOM 2427 N N . GLN A 1 310 ? -18.761 -16.329 -9.633 1.00 84.69 310 GLN A N 1
ATOM 2428 C CA . GLN A 1 310 ? -18.917 -15.182 -10.539 1.00 84.69 310 GLN A CA 1
ATOM 2429 C C . GLN A 1 310 ? -20.170 -15.288 -11.414 1.00 84.69 310 GLN A C 1
ATOM 2431 O O . GLN A 1 310 ? -20.811 -14.280 -11.703 1.00 84.69 310 GLN A O 1
ATOM 2436 N N . LYS A 1 311 ? -20.541 -16.508 -11.824 1.00 89.38 311 LYS A N 1
ATOM 2437 C CA . LYS A 1 311 ? -21.770 -16.755 -12.587 1.00 89.38 311 LYS A CA 1
ATOM 2438 C C . LYS A 1 311 ? -23.024 -16.450 -11.764 1.00 89.38 311 LYS A C 1
ATOM 2440 O O . LYS A 1 311 ? -23.989 -15.921 -12.306 1.00 89.38 311 LYS A O 1
ATOM 2445 N N . ARG A 1 312 ? -23.011 -16.799 -10.476 1.00 90.88 312 ARG A N 1
ATOM 2446 C CA . ARG A 1 312 ? -24.148 -16.649 -9.555 1.00 90.88 312 ARG A CA 1
ATOM 2447 C C . ARG A 1 312 ? -24.226 -15.263 -8.915 1.00 90.88 312 ARG A C 1
ATOM 2449 O O . ARG A 1 312 ? -25.315 -14.818 -8.571 1.00 90.88 312 ARG A O 1
ATOM 2456 N N . ILE A 1 313 ? -23.096 -14.573 -8.771 1.00 90.69 313 ILE A N 1
ATOM 2457 C CA . ILE A 1 313 ? -22.985 -13.226 -8.200 1.00 90.69 313 ILE A CA 1
ATOM 2458 C C . ILE A 1 313 ? -22.322 -12.319 -9.238 1.00 90.69 313 ILE A C 1
ATOM 2460 O O . ILE A 1 313 ? -21.127 -12.033 -9.190 1.00 90.69 313 ILE A O 1
ATOM 2464 N N . GLY A 1 314 ? -23.121 -11.851 -10.201 1.00 77.62 314 GLY A N 1
ATOM 2465 C CA . GLY A 1 314 ? -22.639 -10.977 -11.277 1.00 77.62 314 GLY A CA 1
ATOM 2466 C C . GLY A 1 314 ? -22.280 -9.556 -10.818 1.00 77.62 314 GLY A C 1
ATOM 2467 O O . GLY A 1 314 ? -21.660 -8.798 -11.561 1.00 77.62 314 GLY A O 1
ATOM 2468 N N . SER A 1 315 ? -22.683 -9.170 -9.606 1.00 84.81 315 SER A N 1
ATOM 2469 C CA . SER A 1 315 ? -22.328 -7.913 -8.945 1.00 84.81 315 SER A CA 1
ATOM 2470 C C . SER A 1 315 ? -22.332 -8.147 -7.439 1.00 84.81 315 SER A C 1
ATOM 2472 O O . SER A 1 315 ? -23.273 -8.737 -6.913 1.00 84.81 315 SER A O 1
ATOM 2474 N N . ILE A 1 316 ? -21.276 -7.700 -6.755 1.00 88.88 316 ILE A N 1
ATOM 2475 C CA . ILE A 1 316 ? -21.154 -7.863 -5.304 1.00 88.88 316 ILE A CA 1
ATOM 2476 C C . ILE A 1 316 ? -22.298 -7.105 -4.605 1.00 88.88 316 ILE A C 1
ATOM 2478 O O . ILE A 1 316 ? -22.468 -5.910 -4.872 1.00 88.88 316 ILE A O 1
ATOM 2482 N N . PRO A 1 317 ? -23.097 -7.771 -3.747 1.00 91.50 317 PRO A N 1
ATOM 2483 C CA . PRO A 1 317 ? -24.169 -7.119 -3.006 1.00 91.50 317 PRO A CA 1
ATOM 2484 C C . PRO A 1 317 ? -23.611 -6.146 -1.961 1.00 91.50 317 PRO A C 1
ATOM 2486 O O . PRO A 1 317 ? -22.477 -6.273 -1.500 1.00 91.50 317 PRO A O 1
ATOM 2489 N N . LYS A 1 318 ? -24.431 -5.182 -1.543 1.00 88.75 318 LYS A N 1
ATOM 2490 C CA . LYS A 1 318 ? -24.100 -4.295 -0.422 1.00 88.75 318 LYS A CA 1
ATOM 2491 C C . LYS A 1 318 ? -24.282 -5.063 0.888 1.00 88.75 318 LYS A C 1
ATOM 2493 O O . LYS A 1 318 ? -25.400 -5.467 1.189 1.00 88.75 318 LYS A O 1
ATOM 2498 N N . ILE A 1 319 ? -23.203 -5.242 1.647 1.00 89.75 319 ILE A N 1
ATOM 2499 C CA . ILE A 1 319 ? -23.170 -6.032 2.896 1.00 89.75 319 ILE A CA 1
ATOM 2500 C C . ILE A 1 319 ? -22.701 -5.216 4.108 1.00 89.75 319 ILE A C 1
ATOM 2502 O O . ILE A 1 319 ? -22.203 -5.767 5.079 1.00 89.75 319 ILE A O 1
ATOM 2506 N N . ILE A 1 320 ? -22.805 -3.889 4.031 1.00 79.56 320 ILE A N 1
ATOM 2507 C CA . ILE A 1 320 ? -22.237 -2.989 5.042 1.00 79.56 320 ILE A CA 1
ATOM 2508 C C . ILE A 1 320 ? -22.919 -3.116 6.416 1.00 79.56 320 ILE A C 1
ATOM 2510 O O . ILE A 1 320 ? -22.281 -2.889 7.431 1.00 79.56 320 ILE A O 1
ATOM 2514 N N . GLU A 1 321 ? -24.188 -3.525 6.442 1.00 81.00 321 GLU A N 1
ATOM 2515 C CA . GLU A 1 321 ? -24.990 -3.755 7.655 1.00 81.00 321 GLU A CA 1
ATOM 2516 C C . GLU A 1 321 ? -25.275 -5.256 7.865 1.00 81.00 321 GLU A C 1
ATOM 2518 O O . GLU A 1 321 ? -26.281 -5.620 8.466 1.00 81.00 321 GLU A O 1
ATOM 2523 N N . LEU A 1 322 ? -24.467 -6.148 7.284 1.00 86.69 322 LEU A N 1
ATOM 2524 C CA . LEU A 1 322 ? -24.654 -7.596 7.395 1.00 86.69 322 LEU A CA 1
ATOM 2525 C C . LEU A 1 322 ? -23.968 -8.132 8.662 1.00 86.69 322 LEU A C 1
ATOM 2527 O O . LEU A 1 322 ? -22.808 -7.812 8.898 1.00 86.69 322 LEU A O 1
ATOM 2531 N N . ASP A 1 323 ? -24.643 -9.032 9.381 1.00 83.50 323 ASP A N 1
ATOM 2532 C CA . ASP A 1 323 ? -24.081 -9.779 10.518 1.00 83.50 323 ASP A CA 1
ATOM 2533 C C . ASP A 1 323 ? -23.765 -11.237 10.138 1.00 83.50 323 ASP A C 1
ATOM 2535 O O . ASP A 1 323 ? -22.698 -11.773 10.442 1.00 83.50 323 ASP A O 1
ATOM 2539 N N . HIS A 1 324 ? -24.691 -11.912 9.446 1.00 91.44 324 HIS A N 1
ATOM 2540 C CA . HIS A 1 324 ? -24.565 -13.326 9.077 1.00 91.44 324 HIS A CA 1
ATOM 2541 C C . HIS A 1 324 ? -25.198 -13.576 7.710 1.00 91.44 324 HIS A C 1
ATOM 2543 O O . HIS A 1 324 ? -26.362 -13.252 7.496 1.00 91.44 324 HIS A O 1
ATOM 2549 N N . LEU A 1 325 ? -24.470 -14.227 6.801 1.00 96.62 325 LEU A N 1
ATOM 2550 C CA . LEU A 1 325 ? -24.986 -14.698 5.516 1.00 96.62 325 LEU A CA 1
ATOM 2551 C C . LEU A 1 325 ? -24.755 -16.199 5.356 1.00 96.62 325 LEU A C 1
ATOM 2553 O O . LEU A 1 325 ? -23.616 -16.651 5.320 1.00 96.62 325 LEU A O 1
ATOM 2557 N N . THR A 1 326 ? -2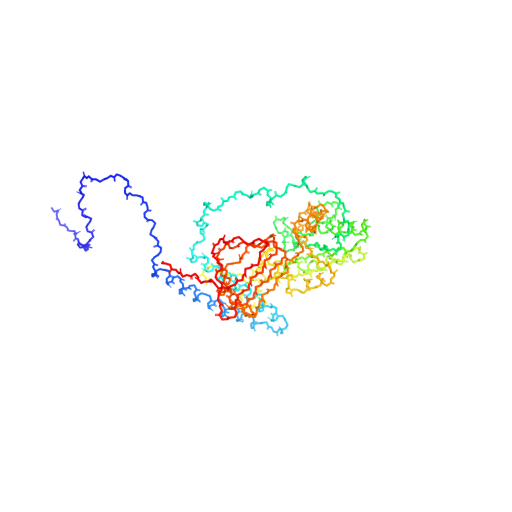5.826 -16.968 5.169 1.00 97.12 326 THR A N 1
ATOM 2558 C CA . THR A 1 326 ? -25.737 -18.359 4.695 1.00 97.12 326 THR A CA 1
ATOM 2559 C C . THR A 1 326 ? -26.433 -18.475 3.349 1.00 97.12 326 THR A C 1
ATOM 2561 O O . THR A 1 326 ? -27.609 -18.145 3.253 1.00 97.12 326 THR A O 1
ATOM 2564 N N . ILE A 1 327 ? -25.750 -18.986 2.327 1.00 96.56 327 ILE A N 1
ATOM 2565 C CA . ILE A 1 327 ? -26.368 -19.325 1.038 1.00 96.56 327 ILE A CA 1
ATOM 2566 C C . ILE A 1 327 ? -26.108 -20.797 0.735 1.00 96.56 327 ILE A C 1
ATOM 2568 O O . ILE A 1 327 ? -24.954 -21.210 0.644 1.00 96.56 327 ILE A O 1
ATOM 2572 N N . THR A 1 328 ? -27.160 -21.589 0.547 1.00 94.38 328 THR A N 1
ATOM 2573 C CA . THR A 1 328 ? -27.072 -23.011 0.191 1.00 94.38 328 THR A CA 1
ATOM 2574 C C . THR A 1 328 ? -27.936 -23.344 -1.025 1.00 94.38 328 THR A C 1
ATOM 2576 O O . THR A 1 328 ? -29.039 -22.825 -1.194 1.00 94.38 328 THR A O 1
ATOM 2579 N N . GLY A 1 329 ? -27.416 -24.224 -1.886 1.00 92.19 329 GLY A N 1
ATOM 2580 C CA . GLY A 1 329 ? -28.045 -24.618 -3.146 1.00 92.19 329 GLY A CA 1
ATOM 2581 C C . GLY A 1 329 ? -27.835 -23.613 -4.286 1.00 92.19 329 GLY A C 1
ATOM 2582 O O . GLY A 1 329 ? -27.052 -22.663 -4.189 1.00 92.19 329 GLY A O 1
ATOM 2583 N N . ALA A 1 330 ? -28.544 -23.828 -5.395 1.00 93.25 330 ALA A N 1
ATOM 2584 C CA . ALA A 1 330 ? -28.419 -23.021 -6.603 1.00 93.25 330 ALA A CA 1
ATOM 2585 C C . ALA A 1 330 ? -29.125 -21.660 -6.456 1.00 93.25 330 ALA A C 1
ATOM 2587 O O . ALA A 1 330 ? -30.281 -21.497 -6.837 1.00 93.25 330 ALA A O 1
ATOM 2588 N N . VAL A 1 331 ? -28.413 -20.667 -5.925 1.00 96.06 331 VAL A N 1
ATOM 2589 C CA . VAL A 1 331 ? -28.909 -19.293 -5.748 1.00 96.06 331 VAL A CA 1
ATOM 2590 C C . VAL A 1 331 ? -28.188 -18.345 -6.705 1.00 96.06 331 VAL A C 1
ATOM 2592 O O . VAL A 1 331 ? -26.974 -18.453 -6.870 1.00 96.06 331 VAL A O 1
ATOM 2595 N N . ASN A 1 332 ? -28.915 -17.413 -7.320 1.00 94.50 332 ASN A N 1
ATOM 2596 C CA . ASN A 1 332 ? -28.365 -16.332 -8.137 1.00 94.50 332 ASN A CA 1
ATOM 2597 C C . ASN A 1 332 ? -28.743 -14.977 -7.523 1.00 94.50 332 ASN A C 1
ATOM 2599 O O . ASN A 1 332 ? -29.893 -14.766 -7.143 1.00 94.50 332 ASN A O 1
ATOM 2603 N N . LEU A 1 333 ? -27.786 -14.052 -7.428 1.00 95.25 333 LEU A N 1
ATOM 2604 C CA . LEU A 1 333 ? -28.002 -12.695 -6.928 1.00 95.25 333 LEU A CA 1
ATOM 2605 C C . LEU A 1 333 ? -28.009 -11.694 -8.085 1.00 95.25 333 LEU A C 1
ATOM 2607 O O . LEU A 1 333 ? -27.014 -11.536 -8.799 1.00 95.25 333 LEU A O 1
ATOM 2611 N N . GLY A 1 334 ? -29.131 -10.993 -8.246 1.00 90.94 334 GLY A N 1
ATOM 2612 C CA . GLY A 1 334 ? -29.254 -9.871 -9.167 1.00 90.94 334 GLY A CA 1
ATOM 2613 C C . GLY A 1 334 ? -28.342 -8.694 -8.802 1.00 90.94 334 GLY A C 1
ATOM 2614 O O . GLY A 1 334 ? -27.766 -8.607 -7.716 1.00 90.94 334 GLY A O 1
ATOM 2615 N N . ARG A 1 335 ? -28.203 -7.736 -9.724 1.00 91.00 335 ARG A N 1
ATOM 2616 C CA . ARG A 1 335 ? -27.388 -6.535 -9.484 1.00 91.00 335 ARG A CA 1
ATOM 2617 C C . ARG A 1 335 ? -28.018 -5.640 -8.419 1.00 91.00 335 ARG A C 1
ATOM 2619 O O . ARG A 1 335 ? -29.233 -5.483 -8.382 1.00 91.00 335 ARG A O 1
ATOM 2626 N N . GLY A 1 336 ? -27.185 -4.999 -7.600 1.00 88.38 336 GLY A N 1
ATOM 2627 C CA . GLY A 1 336 ? -27.639 -3.998 -6.628 1.00 88.38 336 GLY A CA 1
ATOM 2628 C C . GLY A 1 336 ? -28.397 -4.557 -5.420 1.00 88.38 336 GLY A C 1
ATOM 2629 O O . GLY A 1 336 ? -29.045 -3.785 -4.719 1.00 88.38 336 GLY A O 1
ATOM 2630 N N . VAL A 1 337 ? -28.324 -5.867 -5.168 1.00 96.31 337 VAL A N 1
ATOM 2631 C CA . VAL A 1 337 ? -28.895 -6.489 -3.965 1.00 96.31 337 VAL A CA 1
ATOM 2632 C C . VAL A 1 337 ? -28.223 -5.934 -2.702 1.00 96.31 337 VAL A C 1
ATOM 2634 O O . VAL A 1 337 ? -27.014 -5.696 -2.684 1.00 96.31 337 VAL A O 1
ATOM 2637 N N . THR A 1 338 ? -29.009 -5.723 -1.647 1.00 93.75 338 THR A N 1
ATOM 2638 C CA . THR A 1 338 ? -28.546 -5.273 -0.324 1.00 93.75 338 THR A CA 1
ATOM 2639 C C . THR A 1 338 ? -28.912 -6.315 0.726 1.00 93.75 338 THR A C 1
ATOM 2641 O O . THR A 1 338 ? -30.056 -6.763 0.762 1.00 93.75 338 THR A O 1
ATOM 2644 N N . LEU A 1 339 ? -27.954 -6.703 1.566 1.00 95.44 339 LEU A N 1
ATOM 2645 C CA . LEU A 1 339 ? -28.123 -7.705 2.618 1.00 95.44 339 LEU A CA 1
ATOM 2646 C C . LEU A 1 339 ? -27.815 -7.068 3.979 1.00 95.44 339 LEU A C 1
ATOM 2648 O O . LEU A 1 339 ? -26.777 -6.418 4.122 1.00 95.44 339 LEU A O 1
ATOM 2652 N N . LYS A 1 340 ? -28.715 -7.249 4.950 1.00 90.69 340 LYS A N 1
ATOM 2653 C CA . LYS A 1 340 ? -28.653 -6.629 6.281 1.00 90.69 340 LYS A CA 1
ATOM 2654 C C . LYS A 1 340 ? -28.991 -7.626 7.394 1.00 90.69 340 LYS A C 1
ATOM 2656 O O . LYS A 1 340 ? -29.860 -8.483 7.220 1.00 90.69 340 LYS A O 1
ATOM 2661 N N . GLY A 1 341 ? -28.333 -7.498 8.542 1.00 89.12 341 GLY A N 1
ATOM 2662 C CA . GLY A 1 341 ? -28.531 -8.349 9.711 1.00 89.12 341 GLY A CA 1
ATOM 2663 C C . GLY A 1 341 ? -28.229 -9.822 9.425 1.00 89.12 341 GLY A C 1
ATOM 2664 O O . GLY A 1 341 ? -27.194 -10.157 8.846 1.00 89.12 341 GLY A O 1
ATOM 2665 N N . THR A 1 342 ? -29.142 -10.720 9.795 1.00 93.06 342 THR A N 1
ATOM 2666 C CA . THR A 1 342 ? -29.024 -12.158 9.492 1.00 93.06 342 THR A CA 1
ATOM 2667 C C . THR A 1 342 ? -29.817 -12.536 8.240 1.00 93.06 342 THR A C 1
ATOM 2669 O O . THR A 1 342 ? -31.045 -12.492 8.239 1.00 93.06 342 THR A O 1
ATOM 2672 N N . VAL A 1 343 ? -29.132 -12.969 7.178 1.00 97.06 343 VAL A N 1
ATOM 2673 C CA . VAL A 1 343 ? -29.751 -13.443 5.932 1.00 97.06 343 VAL A CA 1
ATOM 2674 C C . VAL A 1 343 ? -29.387 -14.904 5.669 1.00 97.06 343 VAL A C 1
ATOM 2676 O O . VAL A 1 343 ? -28.216 -15.279 5.597 1.00 97.06 343 VAL A O 1
ATOM 2679 N N . ILE A 1 344 ? -30.396 -15.750 5.481 1.00 97.19 344 ILE A N 1
ATOM 2680 C CA . ILE A 1 344 ? -30.215 -17.165 5.136 1.00 97.19 344 ILE A CA 1
ATOM 2681 C C . ILE A 1 344 ? -31.011 -17.457 3.866 1.00 97.19 344 ILE A C 1
ATOM 2683 O O . ILE A 1 344 ? -32.220 -17.266 3.845 1.00 97.19 344 ILE A O 1
ATOM 2687 N N . ILE A 1 345 ? -30.355 -17.928 2.807 1.00 96.94 345 ILE A N 1
ATOM 2688 C CA . ILE A 1 345 ? -30.989 -18.277 1.531 1.00 96.94 345 ILE A CA 1
ATOM 2689 C C . ILE A 1 345 ? -30.740 -19.755 1.248 1.00 96.94 345 ILE A C 1
ATOM 2691 O O . ILE A 1 345 ? -29.595 -20.177 1.106 1.00 96.94 345 ILE A O 1
ATOM 2695 N N . VAL A 1 346 ? -31.811 -20.537 1.154 1.00 95.75 346 VAL A N 1
ATOM 2696 C CA . VAL A 1 346 ? -31.760 -21.988 0.954 1.00 95.75 346 VAL A CA 1
ATOM 2697 C C . VAL A 1 346 ? -32.581 -22.361 -0.276 1.00 95.75 346 VAL A C 1
ATOM 2699 O O . VAL A 1 346 ? -33.810 -22.454 -0.223 1.00 95.75 346 VAL A O 1
ATOM 2702 N N . ALA A 1 347 ? -31.907 -22.608 -1.398 1.00 93.31 347 ALA A N 1
ATOM 2703 C CA . ALA A 1 347 ? -32.543 -23.237 -2.549 1.00 93.31 347 ALA A CA 1
ATOM 2704 C C . ALA A 1 347 ? -32.782 -24.721 -2.245 1.00 93.31 347 ALA A C 1
ATOM 2706 O O . ALA A 1 347 ? -31.880 -25.433 -1.802 1.00 93.31 347 ALA A O 1
ATOM 2707 N N . THR A 1 348 ? -34.016 -25.183 -2.460 1.00 87.88 348 THR A N 1
ATOM 2708 C CA . THR A 1 348 ? -34.371 -26.595 -2.241 1.00 87.88 348 THR A CA 1
ATOM 2709 C C . THR A 1 348 ? -33.635 -27.485 -3.250 1.00 87.88 348 THR A C 1
ATOM 2711 O O . THR A 1 348 ? -33.283 -27.029 -4.338 1.00 87.88 348 THR A O 1
ATOM 2714 N N . GLU A 1 349 ? -33.374 -28.747 -2.909 1.00 84.44 349 GLU A N 1
ATOM 2715 C CA . GLU A 1 349 ? -32.657 -29.671 -3.796 1.00 84.44 349 GLU A CA 1
ATOM 2716 C C . GLU A 1 349 ? -33.339 -29.766 -5.175 1.00 84.44 349 GLU A C 1
ATOM 2718 O O . GLU A 1 349 ? -34.561 -29.861 -5.281 1.00 84.44 349 GLU A O 1
ATOM 2723 N N . GLY A 1 350 ? -32.551 -29.647 -6.248 1.00 83.62 350 GLY A N 1
ATOM 2724 C CA . GLY A 1 350 ? -33.054 -29.603 -7.628 1.00 83.62 350 GLY A CA 1
ATOM 2725 C C . GLY A 1 350 ? -33.739 -28.292 -8.048 1.00 83.62 350 GLY A C 1
ATOM 2726 O O . GLY A 1 350 ? -34.129 -28.162 -9.206 1.00 83.62 350 GLY A O 1
ATOM 2727 N N . SER A 1 351 ? -33.862 -27.313 -7.149 1.00 89.25 351 SER A N 1
ATOM 2728 C CA . SER A 1 351 ? -34.482 -26.010 -7.413 1.00 89.25 351 SER A CA 1
ATOM 2729 C C . SER A 1 351 ? -33.447 -24.893 -7.551 1.00 89.25 351 SER A C 1
ATOM 2731 O O . SER A 1 351 ? -32.281 -25.045 -7.195 1.00 89.25 351 SER A O 1
ATOM 2733 N N . THR A 1 352 ? -33.868 -23.750 -8.092 1.00 91.69 352 THR A N 1
ATOM 2734 C CA . THR A 1 352 ? -33.044 -22.535 -8.197 1.00 91.69 352 THR A CA 1
ATOM 2735 C C . THR A 1 352 ? -33.795 -21.360 -7.584 1.00 91.69 352 THR A C 1
ATOM 2737 O O . THR A 1 352 ? -35.018 -21.293 -7.700 1.00 91.69 352 THR A O 1
ATOM 2740 N N . ILE A 1 353 ? -33.074 -20.453 -6.924 1.00 96.25 353 ILE A N 1
ATOM 2741 C CA . ILE A 1 353 ? -33.613 -19.178 -6.440 1.00 96.25 353 ILE A CA 1
ATOM 2742 C C . ILE A 1 353 ? -32.863 -18.036 -7.118 1.00 96.25 353 ILE A C 1
ATOM 2744 O O . ILE A 1 353 ? -31.674 -17.839 -6.875 1.00 96.25 353 ILE A O 1
ATOM 2748 N N . ASP A 1 354 ? -33.579 -17.250 -7.910 1.00 94.81 354 ASP A N 1
ATOM 2749 C CA . ASP A 1 354 ? -33.099 -15.999 -8.481 1.00 94.81 354 ASP A CA 1
ATOM 2750 C C . ASP A 1 354 ? -33.569 -14.832 -7.606 1.00 94.81 354 ASP A C 1
ATOM 2752 O O . ASP A 1 354 ? -34.755 -14.502 -7.578 1.00 94.81 354 ASP A O 1
ATOM 2756 N N . ILE A 1 355 ? -32.645 -14.199 -6.882 1.00 95.62 355 ILE A N 1
ATOM 2757 C CA . ILE A 1 355 ? -32.930 -12.975 -6.131 1.00 95.62 355 ILE A CA 1
ATOM 2758 C C . ILE A 1 355 ? -32.995 -11.805 -7.122 1.00 95.62 355 ILE A C 1
ATOM 2760 O O . ILE A 1 355 ? -31.992 -11.535 -7.797 1.00 95.62 355 ILE A O 1
ATOM 2764 N N . PRO A 1 356 ? -34.137 -11.097 -7.220 1.00 94.25 356 PRO A N 1
ATOM 2765 C CA . PRO A 1 356 ? -34.295 -10.010 -8.175 1.00 94.25 356 PRO A CA 1
ATOM 2766 C C . PRO A 1 356 ? -33.255 -8.887 -7.996 1.00 94.25 356 PRO A C 1
ATOM 2768 O O . PRO A 1 356 ? -32.793 -8.619 -6.882 1.00 94.25 356 PRO A O 1
ATOM 2771 N N . PRO A 1 357 ? -32.885 -8.176 -9.077 1.00 93.12 357 PRO A N 1
ATOM 2772 C CA . PRO A 1 357 ? -32.057 -6.979 -8.974 1.00 93.12 357 PRO A CA 1
ATOM 2773 C C . PRO A 1 357 ? -32.673 -5.930 -8.036 1.00 93.12 357 PRO A C 1
ATOM 2775 O O . PRO A 1 357 ? -33.881 -5.710 -8.042 1.00 93.12 357 PRO A O 1
ATOM 2778 N N . GLY A 1 358 ? -31.837 -5.269 -7.233 1.00 91.25 358 GLY A N 1
ATOM 2779 C CA . GLY A 1 358 ? -32.254 -4.226 -6.289 1.00 91.25 358 GLY A CA 1
ATOM 2780 C C . GLY A 1 358 ? -32.966 -4.720 -5.023 1.00 91.25 358 GLY A C 1
ATOM 2781 O O . GLY A 1 358 ? -33.348 -3.891 -4.201 1.00 91.25 358 GLY A O 1
ATOM 2782 N N . SER A 1 359 ? -33.144 -6.034 -4.833 1.00 95.69 359 SER A N 1
ATOM 2783 C CA . SER A 1 359 ? -33.772 -6.569 -3.618 1.00 95.69 359 SER A CA 1
ATOM 2784 C C . SER A 1 359 ? -32.991 -6.212 -2.351 1.00 95.69 359 SER A C 1
ATOM 2786 O O . SER A 1 359 ? -31.760 -6.266 -2.324 1.00 95.69 359 SER A O 1
ATOM 2788 N N . ILE A 1 360 ? -33.726 -5.889 -1.286 1.00 95.81 360 ILE A N 1
ATOM 2789 C CA . ILE A 1 360 ? -33.192 -5.647 0.056 1.00 95.81 360 ILE A CA 1
ATOM 2790 C C . ILE A 1 360 ? -33.670 -6.791 0.947 1.00 95.81 360 ILE A C 1
ATOM 2792 O O . ILE A 1 360 ? -34.873 -6.978 1.114 1.00 95.81 360 ILE A O 1
ATOM 2796 N N . LEU A 1 361 ? -32.731 -7.572 1.479 1.00 96.50 361 LEU A N 1
ATOM 2797 C CA . LEU A 1 361 ? -33.002 -8.677 2.395 1.00 96.50 361 LEU A CA 1
ATOM 2798 C C . LEU A 1 361 ? -32.445 -8.318 3.769 1.00 96.50 361 LEU A C 1
ATOM 2800 O O . LEU A 1 361 ? -31.242 -8.107 3.913 1.00 96.50 361 LEU A O 1
ATOM 2804 N N . GLU A 1 362 ? -33.321 -8.256 4.764 1.00 95.69 362 GLU A N 1
ATOM 2805 C CA . GLU A 1 362 ? -32.982 -7.856 6.126 1.00 95.69 362 GLU A CA 1
ATOM 2806 C C . GLU A 1 362 ? -33.608 -8.830 7.122 1.00 95.69 362 GLU A C 1
ATOM 2808 O O . GLU A 1 362 ? -34.822 -9.025 7.099 1.00 95.69 362 GLU A O 1
ATOM 2813 N N . ASN A 1 363 ? -32.782 -9.449 7.974 1.00 92.44 363 ASN A N 1
ATOM 2814 C CA . ASN A 1 363 ? -33.225 -10.356 9.045 1.00 92.44 363 ASN A CA 1
ATOM 2815 C C . ASN A 1 363 ? -34.224 -11.432 8.576 1.00 92.44 363 ASN A C 1
ATOM 2817 O O . ASN A 1 363 ? -35.282 -11.634 9.174 1.00 92.44 363 ASN A O 1
ATOM 2821 N N . VAL A 1 364 ? -33.893 -12.112 7.474 1.00 96.19 364 VAL A N 1
ATOM 2822 C CA . VAL A 1 364 ? -34.822 -12.980 6.741 1.00 96.19 364 VAL A CA 1
ATOM 2823 C C . VAL A 1 364 ? -34.215 -14.334 6.378 1.00 96.19 364 VAL A C 1
ATOM 2825 O O . VAL A 1 364 ? -33.036 -14.455 6.036 1.00 96.19 364 VAL A O 1
ATOM 2828 N N . VAL A 1 365 ? -35.071 -15.358 6.394 1.00 95.88 365 VAL A N 1
ATOM 2829 C CA . VAL A 1 365 ? -34.801 -16.678 5.820 1.00 95.88 365 VAL A CA 1
ATOM 2830 C C . VAL A 1 365 ? -35.620 -16.831 4.539 1.00 95.88 365 VAL A C 1
ATOM 2832 O O . VAL A 1 365 ? -36.847 -16.804 4.573 1.00 95.88 365 VAL A O 1
ATOM 2835 N N . VAL A 1 366 ? -34.943 -16.987 3.404 1.00 94.31 366 VAL A N 1
ATOM 2836 C CA . VAL A 1 366 ? -35.545 -17.206 2.085 1.00 94.31 366 VAL A CA 1
ATOM 2837 C C . VAL A 1 366 ? -35.348 -18.668 1.705 1.00 94.31 366 VAL A C 1
ATOM 2839 O O . VAL A 1 366 ? -34.220 -19.120 1.527 1.00 94.31 366 VAL A O 1
ATOM 2842 N N . GLN A 1 367 ? -36.440 -19.413 1.555 1.00 93.06 367 GLN A N 1
ATOM 2843 C CA . GLN A 1 367 ? -36.407 -20.815 1.143 1.00 93.06 367 GLN A CA 1
ATOM 2844 C C . GLN A 1 367 ? -37.424 -21.072 0.032 1.00 93.06 367 GLN A C 1
ATOM 2846 O O . GLN A 1 367 ? -38.544 -20.570 0.085 1.00 93.06 367 GLN A O 1
ATOM 2851 N N . GLY A 1 368 ? -37.046 -21.883 -0.957 1.00 87.25 368 GLY A N 1
ATOM 2852 C CA . GLY A 1 368 ? -37.966 -22.368 -1.986 1.00 87.25 368 GLY A CA 1
ATOM 2853 C C . GLY A 1 368 ? -37.340 -22.457 -3.374 1.00 87.25 368 GLY A C 1
ATOM 2854 O O . GLY A 1 368 ? -36.178 -22.838 -3.526 1.00 87.25 368 GLY A O 1
ATOM 2855 N N . SER A 1 369 ? -38.148 -22.118 -4.380 1.00 89.44 369 SER A N 1
ATOM 2856 C CA . SER A 1 369 ? -37.780 -22.100 -5.794 1.00 89.44 369 SER A CA 1
ATOM 2857 C C . SER A 1 369 ? -38.383 -20.867 -6.456 1.00 89.44 369 SER A C 1
ATOM 2859 O O . SER A 1 369 ? -39.599 -20.685 -6.430 1.00 89.44 369 SER A O 1
ATOM 2861 N N . LEU A 1 370 ? -37.544 -20.041 -7.072 1.00 89.25 370 LEU A N 1
ATOM 2862 C CA . LEU A 1 370 ? -37.953 -18.863 -7.828 1.00 89.25 370 LEU A CA 1
ATOM 2863 C C . LEU A 1 370 ? -37.048 -18.734 -9.046 1.00 89.25 370 LEU A C 1
ATOM 2865 O O . LEU A 1 370 ? -35.834 -18.634 -8.895 1.00 89.25 370 LEU A O 1
ATOM 2869 N N . ARG A 1 371 ? -37.637 -18.716 -10.242 1.00 88.50 371 ARG A N 1
ATOM 2870 C CA . ARG A 1 371 ? -36.894 -18.524 -11.486 1.00 88.50 371 ARG A CA 1
ATOM 2871 C C . ARG A 1 371 ? -37.390 -17.279 -12.199 1.00 88.50 371 ARG A C 1
ATOM 2873 O O . ARG A 1 371 ? -38.579 -17.183 -12.495 1.00 88.50 371 ARG A O 1
ATOM 2880 N N . LEU A 1 372 ? -36.483 -16.350 -12.466 1.00 83.94 372 LEU A N 1
ATOM 2881 C CA . LEU A 1 372 ? -36.777 -15.141 -13.226 1.00 83.94 372 LEU A CA 1
ATOM 2882 C C . LEU A 1 372 ? -36.485 -15.413 -14.706 1.00 83.94 372 LEU A C 1
ATOM 2884 O O . LEU A 1 372 ? -35.404 -15.883 -15.060 1.00 83.94 372 LEU A O 1
ATOM 2888 N N . LEU A 1 373 ? -37.465 -15.149 -15.568 1.00 81.75 373 LEU A N 1
ATOM 2889 C CA . LEU A 1 373 ? -37.320 -15.217 -17.021 1.00 81.75 373 LEU A CA 1
ATOM 2890 C C . LEU A 1 373 ? -37.354 -13.790 -17.574 1.00 81.75 373 LEU A C 1
ATOM 2892 O O . LEU A 1 373 ? -38.152 -12.975 -17.112 1.00 81.75 373 LEU A O 1
ATOM 2896 N N . GLU A 1 374 ? -36.480 -13.486 -18.532 1.00 73.19 374 GLU A N 1
ATOM 2897 C CA . GLU A 1 374 ? -36.566 -12.231 -19.284 1.00 73.19 374 GLU A CA 1
ATOM 2898 C C . GLU A 1 374 ? -37.852 -12.245 -20.124 1.00 73.19 374 GLU A C 1
ATOM 2900 O O . GLU A 1 374 ? -38.176 -13.263 -20.743 1.00 73.19 374 GLU A O 1
ATOM 2905 N N . HIS A 1 375 ? -38.596 -11.139 -20.086 1.00 57.00 375 HIS A N 1
ATOM 2906 C CA . HIS A 1 375 ? -39.805 -10.933 -20.883 1.00 57.00 375 HIS A CA 1
ATOM 2907 C C . HIS A 1 375 ? -39.487 -10.326 -22.244 1.00 57.00 375 HIS A C 1
ATOM 2909 O O . HIS A 1 375 ? -38.623 -9.418 -22.289 1.00 57.00 375 HIS A O 1
#

Radius of gyration: 29.28 Å; chains: 1; bounding box: 62×63×102 Å

pLDDT: mean 84.74, std 17.05, range [29.25, 98.31]

Foldseek 3Di:
DDDDDDDDDDPVPDPPDDDPDDDPPPPPDPPPDQDPVNLVVLVVVLVVLLVVQVVLLVLQLVQDPDPVVSVLSNLLSVVVSVVSSVVSVCVSVDPDPPCPVPDDDDDCLVDDDLVPFDPDQPLVLLLQEAEEAEFADACVVVVDQATQQCDDDDDNDGLVRLVLVLQLCSCVVSVHAHAYEYEYEPRHVVVVVVVCVVCVPGSYHYHYFYFRKAFDADPPSRYGPDNYPPGDPVRIDRPPPVSCVVRCVSVCVVVVSVVSNHDYYQYDHSPPSVSHDDSSVSCCVPPCVNEHDDAAAAEEPQCVDVVSVCVQPVDDEACRQERYEAAEDAEHEAAHEHEHYHEYEYEDVVAYHYHYHNHYHYPDYHYYHDDDDDD

Sequence (375 aa):
MAAALKSALPSHLKPSSLSPNGDPAEFARKHHGKTQSHMAFENTSTSVAASQMRNALNNLADTVSDPEQKKLFETEMDNFFALFRRYLNDKAKGNQLSDWDRIAPPAQNQVVDYNELANSESVSFLNKLAVLKLNGGLGTSMGCVGPKSVIEVRDGMSFLDLSVRQIEYLNRTYNVNVPFVLMNSFNTDDDTQNIIKKYEGHNIDILTFNQSRYPRILKDSLLPAPKSFDSPISDWYPPGHGDVFESLYNSGILDTLIKRGVEIVFLSNVDNLGAVVDLRILQHMIDPNRFGPAPLIKLGNDFKKVSDFQKRIGSIPKIIELDHLTITGAVNLGRGVTLKGTVIIVATEGSTIDIPPGSILENVVVQGSLRLLEH

Secondary structure (DSSP, 8-state):
--------S-GGGSPPPPPS---TT--S----PPPHHHHHHHHHHHHHHHHHHHHHHHHHHTT--SHHHHHHHHHHHHHHHHHHHHHHHHHHH------GGG--PPPTTTS--GGGS-----GGGGGGEEEEEE---BGGGGT-SSBGGGSEEETTEEHHHHHHHHHHHHHHHHT---EEEEEE-TTTHHHHHHHHGGGTTSS-EEEEEEPP-EEPB-TTT-SBS-SSTTS-GGGEE---GGGHHHHHHHTSHHHHHHHTT--EEEEEETT-TT-PPPHHHHHHHH-TTTS-SS-EEEE-GGGSSHHHHHHHBSSPPEEEEEEEEEEESEEEE-TT-EEEEEEEEEEPTT-EEEEPTT-EEEEEEEEE-B-----